Protein AF-0000000084398451 (afdb_homodimer)

Structure (mmCIF, N/CA/C/O backbone):
data_AF-0000000084398451-model_v1
#
loop_
_entity.id
_entity.type
_entity.pdbx_description
1 polymer 'Cupin 2 conserved barrel domain-containing protein'
#
loop_
_atom_site.group_PDB
_atom_site.id
_atom_site.type_symbol
_atom_site.label_atom_id
_atom_site.label_alt_id
_atom_site.label_comp_id
_atom_site.label_asym_id
_atom_site.label_entity_id
_atom_site.label_seq_id
_atom_site.pdbx_PDB_ins_code
_atom_site.Cartn_x
_atom_site.Cartn_y
_atom_site.Cartn_z
_atom_site.occupancy
_atom_site.B_iso_or_equiv
_atom_site.auth_seq_id
_atom_site.auth_comp_id
_atom_site.auth_asym_id
_atom_site.auth_atom_id
_atom_site.pdbx_PDB_model_num
ATOM 1 N N . MET A 1 1 ? 17.703 21.094 -10.531 1 50.91 1 MET A N 1
ATOM 2 C CA . MET A 1 1 ? 18.031 20.109 -9.516 1 50.91 1 MET A CA 1
ATOM 3 C C . MET A 1 1 ? 18.391 18.766 -10.156 1 50.91 1 MET A C 1
ATOM 5 O O . MET A 1 1 ? 17.906 18.453 -11.242 1 50.91 1 MET A O 1
ATOM 9 N N . PRO A 1 2 ? 19.453 18.172 -9.711 1 58.97 2 PRO A N 1
ATOM 10 C CA . PRO A 1 2 ? 19.828 16.906 -10.336 1 58.97 2 PRO A CA 1
ATOM 11 C C . PRO A 1 2 ? 18.688 15.891 -10.344 1 58.97 2 PRO A C 1
ATOM 13 O O . PRO A 1 2 ? 17.797 15.953 -9.477 1 58.97 2 PRO A O 1
ATOM 16 N N . ALA A 1 3 ? 18.5 15.195 -11.359 1 69.62 3 ALA A N 1
ATOM 17 C CA . ALA A 1 3 ? 17.562 14.078 -11.484 1 69.62 3 ALA A CA 1
ATOM 18 C C . ALA A 1 3 ? 17.703 13.117 -10.305 1 69.62 3 ALA A C 1
ATOM 20 O O . ALA A 1 3 ? 18.797 12.945 -9.758 1 69.62 3 ALA A O 1
ATOM 21 N N . SER A 1 4 ? 16.5 12.672 -9.75 1 79.25 4 SER A N 1
ATOM 22 C CA . SER A 1 4 ? 16.547 11.68 -8.672 1 79.25 4 SER A CA 1
ATOM 23 C C . SER A 1 4 ? 17.422 10.492 -9.055 1 79.25 4 SER A C 1
ATOM 25 O O . SER A 1 4 ? 17.266 9.922 -10.141 1 79.25 4 SER A O 1
ATOM 27 N N . PRO A 1 5 ? 18.312 10.18 -8.227 1 88.12 5 PRO A N 1
ATOM 28 C CA . PRO A 1 5 ? 19.156 9 -8.477 1 88.12 5 PRO A CA 1
ATOM 29 C C . PRO A 1 5 ? 18.422 7.688 -8.188 1 88.12 5 PRO A C 1
ATOM 31 O O . PRO A 1 5 ? 19 6.609 -8.328 1 88.12 5 PRO A O 1
ATOM 34 N N . LEU A 1 6 ? 17.156 7.789 -7.762 1 93.31 6 LEU A N 1
ATOM 35 C CA . LEU A 1 6 ? 16.406 6.59 -7.41 1 93.31 6 LEU A CA 1
ATOM 36 C C . LEU A 1 6 ? 15.938 5.855 -8.656 1 93.31 6 LEU A C 1
ATOM 38 O O . LEU A 1 6 ? 15.742 6.469 -9.711 1 93.31 6 LEU A O 1
ATOM 42 N N . PRO A 1 7 ? 15.805 4.52 -8.516 1 94.12 7 PRO A N 1
ATOM 43 C CA . PRO A 1 7 ? 15.32 3.785 -9.688 1 94.12 7 PRO A CA 1
ATOM 44 C C . PRO A 1 7 ? 13.938 4.258 -10.141 1 94.12 7 PRO A C 1
ATOM 46 O O . PRO A 1 7 ? 13.141 4.719 -9.328 1 94.12 7 PRO A O 1
ATOM 49 N N . ALA A 1 8 ? 13.734 4.152 -11.484 1 95.31 8 ALA A N 1
ATOM 50 C CA . ALA A 1 8 ? 12.406 4.465 -12.008 1 95.31 8 ALA A CA 1
ATOM 51 C C . ALA A 1 8 ? 11.344 3.58 -11.367 1 95.31 8 ALA A C 1
ATOM 53 O O . ALA A 1 8 ? 11.609 2.432 -11.008 1 95.31 8 ALA A O 1
ATOM 54 N N . PRO A 1 9 ? 10.133 4.09 -11.195 1 96.81 9 PRO A N 1
ATOM 55 C CA . PRO A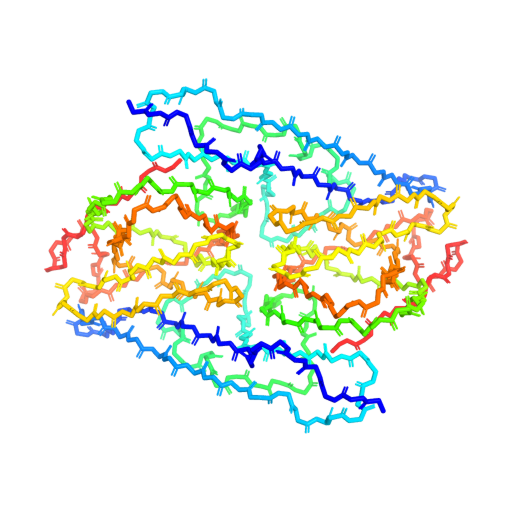 1 9 ? 9.047 3.254 -10.688 1 96.81 9 PRO A CA 1
ATOM 56 C C . PRO A 1 9 ? 8.836 1.991 -11.523 1 96.81 9 PRO A C 1
ATOM 58 O O . PRO A 1 9 ? 8.75 2.064 -12.75 1 96.81 9 PRO A O 1
ATOM 61 N N . ARG A 1 10 ? 8.781 0.883 -10.867 1 98.5 10 ARG A N 1
ATOM 62 C CA . ARG A 1 10 ? 8.5 -0.398 -11.516 1 98.5 10 ARG A CA 1
ATOM 63 C C . ARG A 1 10 ? 7.273 -1.063 -10.898 1 98.5 10 ARG A C 1
ATOM 65 O O . ARG A 1 10 ? 7.227 -1.297 -9.695 1 98.5 10 ARG A O 1
ATOM 72 N N . ARG A 1 11 ? 6.344 -1.34 -11.781 1 98.69 11 ARG A N 1
ATOM 73 C CA . ARG A 1 11 ? 5.109 -2.023 -11.414 1 98.69 11 ARG A CA 1
ATOM 74 C C . ARG A 1 11 ? 5.055 -3.422 -12.023 1 98.69 11 ARG A C 1
ATOM 76 O O . ARG A 1 11 ? 5.293 -3.594 -13.219 1 98.69 11 ARG A O 1
ATOM 83 N N . ILE A 1 12 ? 4.742 -4.383 -11.227 1 98.81 12 ILE A N 1
ATOM 84 C CA . ILE A 1 12 ? 4.488 -5.742 -11.703 1 98.81 12 ILE A CA 1
ATOM 85 C C . ILE A 1 12 ? 3.064 -6.156 -11.336 1 98.81 12 ILE A C 1
ATOM 87 O O . ILE A 1 12 ? 2.699 -6.191 -10.164 1 98.81 12 ILE A O 1
ATOM 91 N N . LEU A 1 13 ? 2.283 -6.422 -12.344 1 98.75 13 LEU A N 1
ATOM 92 C CA . LEU A 1 13 ? 0.925 -6.922 -12.156 1 98.75 13 LEU A CA 1
ATOM 93 C C . LEU A 1 13 ? 0.838 -8.406 -12.492 1 98.75 13 LEU A C 1
ATOM 95 O O . LEU A 1 13 ? 1.312 -8.836 -13.547 1 98.75 13 LEU A O 1
ATOM 99 N N . THR A 1 14 ? 0.321 -9.188 -11.602 1 98.69 14 THR A N 1
ATOM 100 C CA . THR A 1 14 ? 0.052 -10.594 -11.875 1 98.69 14 THR A CA 1
ATOM 101 C C . THR A 1 14 ? -1.443 -10.883 -11.797 1 98.69 14 THR A C 1
ATOM 103 O O . THR A 1 14 ? -2.135 -10.375 -10.914 1 98.69 14 THR A O 1
ATOM 106 N N . ALA A 1 15 ? -1.873 -11.656 -12.664 1 97.69 15 ALA A N 1
ATOM 107 C CA . ALA A 1 15 ? -3.279 -12.039 -12.781 1 97.69 15 ALA A CA 1
ATOM 108 C C . ALA A 1 15 ? -3.428 -13.398 -13.461 1 97.69 15 ALA A C 1
ATOM 110 O O . ALA A 1 15 ? -2.434 -14.016 -13.844 1 97.69 15 ALA A O 1
ATOM 111 N N . THR A 1 16 ? -4.645 -13.875 -13.469 1 95.75 16 THR A N 1
ATOM 112 C CA . THR A 1 16 ? -5.004 -15.078 -14.203 1 95.75 16 THR A CA 1
ATOM 113 C C . THR A 1 16 ? -5.945 -14.742 -15.359 1 95.75 16 THR A C 1
ATOM 115 O O . THR A 1 16 ? -6.926 -14.023 -15.18 1 95.75 16 THR A O 1
ATOM 118 N N . ASP A 1 17 ? -5.621 -15.266 -16.516 1 92.44 17 ASP A N 1
ATOM 119 C CA . ASP A 1 17 ? -6.492 -14.953 -17.641 1 92.44 17 ASP A CA 1
ATOM 120 C C . ASP A 1 17 ? -7.672 -15.922 -17.703 1 92.44 17 ASP A C 1
ATOM 122 O O . ASP A 1 17 ? -7.832 -16.781 -16.828 1 92.44 17 ASP A O 1
ATOM 126 N N . ALA A 1 18 ? -8.477 -15.734 -18.688 1 89.12 18 ALA A N 1
ATOM 127 C CA . ALA A 1 18 ? -9.734 -16.469 -18.797 1 89.12 18 ALA A CA 1
ATOM 128 C C . ALA A 1 18 ? -9.484 -17.969 -18.984 1 89.12 18 ALA A C 1
ATOM 130 O O . ALA A 1 18 ? -10.359 -18.797 -18.719 1 89.12 18 ALA A O 1
ATOM 131 N N . GLN A 1 19 ? -8.336 -18.344 -19.5 1 90.56 19 GLN A N 1
ATOM 132 C CA . GLN A 1 19 ? -7.996 -19.75 -19.734 1 90.56 19 GLN A CA 1
ATOM 133 C C . GLN A 1 19 ? -7.332 -20.359 -18.516 1 90.56 19 GLN A C 1
ATOM 135 O O . GLN A 1 19 ? -7.008 -21.562 -18.516 1 90.56 19 GLN A O 1
ATOM 140 N N . GLY A 1 20 ? -7.141 -19.531 -17.484 1 91.19 20 GLY A N 1
ATOM 141 C CA . GLY A 1 20 ? -6.523 -20.031 -16.266 1 91.19 20 GLY A CA 1
ATOM 142 C C . GLY A 1 20 ? -5.012 -19.922 -16.281 1 91.19 20 GLY A C 1
ATOM 143 O O . GLY A 1 20 ? -4.34 -20.5 -15.422 1 91.19 20 GLY A O 1
ATOM 144 N N . THR A 1 21 ? -4.555 -19.203 -17.281 1 93.06 21 THR A N 1
ATOM 145 C CA . THR A 1 21 ? -3.109 -19.031 -17.391 1 93.06 21 THR A CA 1
ATOM 146 C C . THR A 1 21 ? -2.646 -17.781 -16.656 1 93.06 21 THR A C 1
ATOM 148 O O . THR A 1 21 ? -3.307 -16.734 -16.719 1 93.06 21 THR A O 1
ATOM 151 N N . GLY A 1 22 ? -1.496 -17.891 -15.992 1 95.25 22 GLY A N 1
ATOM 152 C CA . GLY A 1 22 ? -0.928 -16.734 -15.328 1 95.25 22 GLY A CA 1
ATOM 153 C C . GLY A 1 22 ? -0.415 -15.68 -16.297 1 95.25 22 GLY A C 1
ATOM 154 O O . GLY A 1 22 ? 0.139 -16.016 -17.344 1 95.25 22 GLY A O 1
ATOM 155 N N . VAL A 1 23 ? -0.622 -14.438 -15.93 1 96.69 23 VAL A N 1
ATOM 156 C CA . VAL A 1 23 ? -0.129 -13.312 -16.703 1 96.69 23 VAL A CA 1
ATOM 157 C C . VAL A 1 23 ? 0.702 -12.391 -15.812 1 96.69 23 VAL A C 1
ATOM 159 O O . VAL A 1 23 ? 0.348 -12.148 -14.656 1 96.69 23 VAL A O 1
ATOM 162 N N . ILE A 1 24 ? 1.824 -11.938 -16.375 1 98.19 24 ILE A N 1
ATOM 163 C CA . ILE A 1 24 ? 2.643 -10.93 -15.711 1 98.19 24 ILE A CA 1
ATOM 164 C C . ILE A 1 24 ? 2.809 -9.719 -16.625 1 98.19 24 ILE A C 1
ATOM 166 O O . ILE A 1 24 ? 3.209 -9.852 -17.781 1 98.19 24 ILE A O 1
ATOM 170 N N . LEU A 1 25 ? 2.404 -8.539 -16.219 1 98.12 25 LEU A N 1
ATOM 171 C CA . LEU A 1 25 ? 2.795 -7.262 -16.797 1 98.12 25 LEU A CA 1
ATOM 172 C C . LEU A 1 25 ? 3.883 -6.594 -15.969 1 98.12 25 LEU A C 1
ATOM 174 O O . LEU A 1 25 ? 3.693 -6.344 -14.773 1 98.12 25 LEU A O 1
ATOM 178 N N . ASP A 1 26 ? 5.016 -6.43 -16.5 1 98.31 26 ASP A N 1
ATOM 179 C CA . ASP A 1 26 ? 6.184 -5.828 -15.867 1 98.31 26 ASP A CA 1
ATOM 180 C C . ASP A 1 26 ? 6.574 -4.523 -16.562 1 98.31 26 ASP A C 1
ATOM 182 O O . ASP A 1 26 ? 7.141 -4.543 -17.656 1 98.31 26 ASP A O 1
ATOM 186 N N . ASP A 1 27 ? 6.258 -3.389 -15.914 1 97 27 ASP A N 1
ATOM 187 C CA . ASP A 1 27 ? 6.426 -2.074 -16.531 1 97 27 ASP A CA 1
ATOM 188 C C . ASP A 1 27 ? 7.312 -1.175 -15.664 1 97 27 ASP A C 1
ATOM 190 O O . ASP A 1 27 ? 7.105 -1.066 -14.453 1 97 27 ASP A O 1
ATOM 194 N N . THR A 1 28 ? 8.305 -0.62 -16.297 1 96.25 28 THR A N 1
ATOM 195 C CA . THR A 1 28 ? 9.109 0.426 -15.664 1 96.25 28 THR A CA 1
ATOM 196 C C . THR A 1 28 ? 8.875 1.769 -16.344 1 96.25 28 THR A C 1
ATOM 198 O O . THR A 1 28 ? 8.984 1.877 -17.578 1 96.25 28 THR A O 1
ATOM 201 N N . THR A 1 29 ? 8.469 2.779 -15.578 1 91.56 29 THR A N 1
ATOM 202 C CA . THR A 1 29 ? 8.125 4.082 -16.141 1 91.56 29 THR A CA 1
ATOM 203 C C . THR A 1 29 ? 8.969 5.184 -15.508 1 91.56 29 THR A C 1
ATOM 205 O O . THR A 1 29 ? 8.695 5.613 -14.383 1 91.56 29 THR A O 1
ATOM 208 N N . PRO A 1 30 ? 9.898 5.707 -16.203 1 82.44 30 PRO A N 1
ATOM 209 C CA . PRO A 1 30 ? 10.672 6.832 -15.664 1 82.44 30 PRO A CA 1
ATOM 210 C C . PRO A 1 30 ? 9.828 8.086 -15.445 1 82.44 30 PRO A C 1
ATOM 212 O O . PRO A 1 30 ? 8.867 8.32 -16.188 1 82.44 30 PRO A O 1
ATOM 215 N N . PHE A 1 31 ? 10.188 8.82 -14.406 1 80.19 31 PHE A N 1
ATOM 216 C CA . PHE A 1 31 ? 9.523 10.102 -14.195 1 80.19 31 PHE A CA 1
ATOM 217 C C . PHE A 1 31 ? 9.766 11.039 -15.375 1 80.19 31 PHE A C 1
ATOM 219 O O . PHE A 1 31 ? 10.875 11.086 -15.922 1 80.19 31 PHE A O 1
ATOM 226 N N . ALA A 1 32 ? 8.672 11.648 -15.844 1 65.25 32 ALA A N 1
ATOM 227 C CA . ALA A 1 32 ? 8.719 12.445 -17.062 1 65.25 32 ALA A CA 1
ATOM 228 C C . ALA A 1 32 ? 9.609 13.672 -16.891 1 65.25 32 ALA A C 1
ATOM 230 O O . ALA A 1 32 ? 10.453 13.961 -17.734 1 65.25 32 ALA A O 1
ATOM 231 N N . ASN A 1 33 ? 9.195 14.539 -15.938 1 63.72 33 ASN A N 1
ATOM 232 C CA . ASN A 1 33 ? 9.836 15.844 -15.836 1 63.72 33 ASN A CA 1
ATOM 233 C C . ASN A 1 33 ? 10.984 15.828 -14.828 1 63.72 33 ASN A C 1
ATOM 235 O O . ASN A 1 33 ? 10.75 15.828 -13.617 1 63.72 33 ASN A O 1
ATOM 239 N N . PRO A 1 34 ? 12.133 15.906 -15.312 1 60.88 34 PRO A N 1
ATOM 240 C CA . PRO A 1 34 ? 13.289 15.859 -14.422 1 60.88 34 PRO A CA 1
ATOM 241 C C . PRO A 1 34 ? 13.43 17.109 -13.555 1 60.88 34 PRO A C 1
ATOM 243 O O . PRO A 1 34 ? 14.141 17.094 -12.555 1 60.88 34 PRO A O 1
ATOM 246 N N . LYS A 1 35 ? 12.711 18.172 -14.008 1 60.69 35 LYS A N 1
ATOM 247 C CA . LYS A 1 35 ? 12.922 19.438 -13.297 1 60.69 35 LYS A CA 1
ATOM 248 C C . LYS A 1 35 ? 11.984 19.547 -12.094 1 60.69 35 LYS A C 1
ATOM 250 O O . LYS A 1 35 ? 12.125 20.469 -11.281 1 60.69 35 LYS A O 1
ATOM 255 N N . GLU A 1 36 ? 11.102 18.547 -12 1 63.72 36 GLU A N 1
ATOM 256 C CA . GLU A 1 36 ? 10.156 18.688 -10.891 1 63.72 36 GLU A CA 1
ATOM 257 C C . GLU A 1 36 ? 10.828 18.359 -9.555 1 63.72 36 GLU A C 1
ATOM 259 O O . GLU A 1 36 ? 11.625 17.422 -9.461 1 63.72 36 GLU A O 1
ATOM 264 N N . GLU A 1 37 ? 10.641 19.328 -8.656 1 74.19 37 GLU A N 1
ATOM 265 C CA . GLU A 1 37 ? 11.172 19.141 -7.309 1 74.19 37 GLU A CA 1
ATOM 266 C C . GLU A 1 37 ? 10.562 17.906 -6.641 1 74.19 37 GLU A C 1
ATOM 268 O O . GLU A 1 37 ? 11.289 17.031 -6.16 1 74.19 37 GLU A O 1
ATOM 273 N N . LEU A 1 38 ? 9.297 17.844 -6.543 1 83.44 38 LEU A N 1
ATOM 274 C CA . LEU A 1 38 ? 8.57 16.672 -6.094 1 83.44 38 LEU A CA 1
ATOM 275 C C . LEU A 1 38 ? 8.094 15.836 -7.281 1 83.44 38 LEU A C 1
ATOM 277 O O . LEU A 1 38 ? 7.512 16.375 -8.227 1 83.44 38 LEU A O 1
ATOM 281 N N . LYS A 1 39 ? 8.562 14.641 -7.332 1 88.69 39 LYS A N 1
ATOM 282 C CA . LYS A 1 39 ? 8.141 13.75 -8.406 1 88.69 39 LYS A CA 1
ATOM 283 C C . LYS A 1 39 ? 7.07 12.773 -7.922 1 88.69 39 LYS A C 1
ATOM 285 O O . LYS A 1 39 ? 7.191 12.195 -6.84 1 88.69 39 LYS A O 1
ATOM 290 N N . ALA A 1 40 ? 6.047 12.711 -8.695 1 90.88 40 ALA A N 1
ATOM 291 C CA . ALA A 1 40 ? 4.969 11.773 -8.383 1 90.88 40 ALA A CA 1
ATOM 292 C C . ALA A 1 40 ? 4.531 11 -9.625 1 90.88 40 ALA A C 1
ATOM 294 O O . ALA A 1 40 ? 4.555 11.539 -10.734 1 90.88 40 ALA A O 1
ATOM 295 N N . PHE A 1 41 ? 4.18 9.727 -9.344 1 91 41 PHE A N 1
ATOM 296 C CA . PHE A 1 41 ? 3.752 8.844 -10.422 1 91 41 PHE A CA 1
ATOM 297 C C . PHE A 1 41 ? 2.623 7.934 -9.953 1 91 41 PHE A C 1
ATOM 299 O O . PHE A 1 41 ? 2.73 7.289 -8.906 1 91 41 PHE A O 1
ATOM 306 N N . VAL A 1 42 ? 1.496 7.973 -10.695 1 95.19 42 VAL A N 1
ATOM 307 C CA . VAL A 1 42 ? 0.425 7.008 -10.453 1 95.19 42 VAL A CA 1
ATOM 308 C C . VAL A 1 42 ? 0.611 5.793 -11.359 1 95.19 42 VAL A C 1
ATOM 310 O O . VAL A 1 42 ? 0.457 5.891 -12.578 1 95.19 42 VAL A O 1
ATOM 313 N N . GLY A 1 43 ? 0.835 4.652 -10.75 1 96.31 43 GLY A N 1
ATOM 314 C CA . GLY A 1 43 ? 1.229 3.494 -11.531 1 96.31 43 GLY A CA 1
ATOM 315 C C . GLY A 1 43 ? 0.086 2.531 -11.789 1 96.31 43 GLY A C 1
ATOM 316 O O . GLY A 1 43 ? 0.21 1.615 -12.609 1 96.31 43 GLY A O 1
ATOM 317 N N . TYR A 1 44 ? -0.967 2.646 -11.086 1 97.88 44 TYR A N 1
ATOM 318 C CA . TYR A 1 44 ? -2.145 1.801 -11.258 1 97.88 44 TYR A CA 1
ATOM 319 C C . TYR A 1 44 ? -3.375 2.447 -10.633 1 97.88 44 TYR A C 1
ATOM 321 O O . TYR A 1 44 ? -3.297 3.033 -9.555 1 97.88 44 TYR A O 1
ATOM 329 N N . VAL A 1 45 ? -4.445 2.4 -11.312 1 98 45 VAL A N 1
ATOM 330 C CA . VAL A 1 45 ? -5.73 2.844 -10.773 1 98 45 VAL A CA 1
ATOM 331 C C . VAL A 1 45 ? -6.727 1.687 -10.797 1 98 45 VAL A C 1
ATOM 333 O O . VAL A 1 45 ? -6.926 1.055 -11.836 1 98 45 VAL A O 1
ATOM 336 N N . GLN A 1 46 ? -7.227 1.298 -9.664 1 98.25 46 GLN A N 1
ATOM 337 C CA . GLN A 1 46 ? -8.375 0.414 -9.492 1 98.25 46 GLN A CA 1
ATOM 338 C C . GLN A 1 46 ? -9.672 1.211 -9.367 1 98.25 46 GLN A C 1
ATOM 340 O O . GLN A 1 46 ? -9.953 1.793 -8.32 1 98.25 46 GLN A O 1
ATOM 345 N N . PRO A 1 47 ? -10.453 1.257 -10.422 1 97.06 47 PRO A N 1
ATOM 346 C CA . PRO A 1 47 ? -11.602 2.174 -10.461 1 97.06 47 PRO A CA 1
ATOM 347 C C . PRO A 1 47 ? -12.781 1.677 -9.641 1 97.06 47 PRO A C 1
ATOM 349 O O . PRO A 1 47 ? -13.938 1.949 -9.977 1 97.06 47 PRO A O 1
ATOM 352 N N . ASP A 1 48 ? -12.586 0.848 -8.695 1 95.94 48 ASP A N 1
ATOM 353 C CA . ASP A 1 48 ? -13.555 0.32 -7.746 1 95.94 48 ASP A CA 1
ATOM 354 C C . ASP A 1 48 ? -12.898 0.032 -6.398 1 95.94 48 ASP A C 1
ATOM 356 O O . ASP A 1 48 ? -11.719 -0.322 -6.336 1 95.94 48 ASP A O 1
ATOM 360 N N . ALA A 1 49 ? -13.703 0.155 -5.348 1 95 49 ALA A N 1
ATOM 361 C CA . ALA A 1 49 ? -13.18 -0.162 -4.023 1 95 49 ALA A CA 1
ATOM 362 C C . ALA A 1 49 ? -12.953 -1.663 -3.867 1 95 49 ALA A C 1
ATOM 364 O O . ALA A 1 49 ? -12.156 -2.094 -3.027 1 95 49 ALA A O 1
ATOM 365 N N . ILE A 1 50 ? -13.68 -2.396 -4.605 1 96.88 50 ILE A N 1
ATOM 366 C CA . ILE A 1 50 ? -13.531 -3.846 -4.633 1 96.88 50 ILE A CA 1
ATOM 367 C C . ILE A 1 50 ? -12.797 -4.266 -5.902 1 96.88 50 ILE A C 1
ATOM 369 O O . ILE A 1 50 ? -13.156 -3.848 -7.004 1 96.88 50 ILE A O 1
ATOM 373 N N . GLY A 1 51 ? -11.742 -5.047 -5.777 1 97.75 51 GLY A N 1
ATOM 374 C CA . GLY A 1 51 ? -11 -5.531 -6.93 1 97.75 51 GLY A CA 1
ATOM 375 C C . GLY A 1 51 ? -11.828 -6.418 -7.84 1 97.75 51 GLY A C 1
ATOM 376 O O . GLY A 1 51 ? -12.719 -7.133 -7.375 1 97.75 51 GLY A O 1
ATOM 377 N N . LYS A 1 52 ? -11.547 -6.359 -9.039 1 97.56 52 LYS A N 1
ATOM 378 C CA . LYS A 1 52 ? -12.117 -7.219 -10.078 1 97.56 52 LYS A CA 1
ATOM 379 C C . LYS A 1 52 ? -11.016 -7.844 -10.93 1 97.56 52 LYS A C 1
ATOM 381 O O . LYS A 1 52 ? -10.555 -7.234 -11.898 1 97.56 52 LYS A O 1
ATOM 386 N N . PRO A 1 53 ? -10.711 -9.078 -10.625 1 97.19 53 PRO A N 1
ATOM 387 C CA . PRO A 1 53 ? -9.555 -9.688 -11.289 1 97.19 53 PRO A CA 1
ATOM 388 C C . PRO A 1 53 ? -9.719 -9.742 -12.812 1 97.19 53 PRO A C 1
ATOM 390 O O . PRO A 1 53 ? -8.727 -9.641 -13.539 1 97.19 53 PRO A O 1
ATOM 393 N N . ASP A 1 54 ? -10.938 -9.898 -13.281 1 95.69 54 ASP A N 1
ATOM 394 C CA . ASP A 1 54 ? -11.164 -9.969 -14.727 1 95.69 54 ASP A CA 1
ATOM 395 C C . ASP A 1 54 ? -10.883 -8.617 -15.391 1 95.69 54 ASP A C 1
ATOM 397 O O . ASP A 1 54 ? -10.758 -8.539 -16.609 1 95.69 54 ASP A O 1
ATOM 401 N N . GLN A 1 55 ? -10.781 -7.574 -14.617 1 97.12 55 GLN A N 1
ATOM 402 C CA . GLN A 1 55 ? -10.547 -6.234 -15.148 1 97.12 55 GLN A CA 1
ATOM 403 C C . GLN A 1 55 ? -9.117 -5.785 -14.891 1 97.12 55 GLN A C 1
ATOM 405 O O . GLN A 1 55 ? -8.703 -4.711 -15.336 1 97.12 55 GLN A O 1
ATOM 410 N N . ALA A 1 56 ? -8.32 -6.594 -14.203 1 97.81 56 ALA A N 1
ATOM 411 C CA . ALA A 1 56 ? -7.02 -6.172 -13.688 1 97.81 56 ALA A CA 1
ATOM 412 C C . ALA A 1 56 ? -6.117 -5.68 -14.82 1 97.81 56 ALA A C 1
ATOM 414 O O . ALA A 1 56 ? -5.469 -4.641 -14.695 1 97.81 56 ALA A O 1
ATOM 415 N N . LEU A 1 57 ? -6.09 -6.359 -15.883 1 96.56 57 LEU A N 1
ATOM 416 C CA . LEU A 1 57 ? -5.219 -5.988 -17 1 96.56 57 LEU A CA 1
ATOM 417 C C . LEU A 1 57 ? -5.719 -4.719 -17.672 1 96.56 57 LEU A C 1
ATOM 419 O O . LEU A 1 57 ? -4.922 -3.861 -18.062 1 96.56 57 LEU A O 1
ATOM 423 N N . LYS A 1 58 ? -7.008 -4.715 -17.906 1 96.75 58 LYS A N 1
ATOM 424 C CA . LYS A 1 58 ? -7.586 -3.502 -18.484 1 96.75 58 LYS A CA 1
ATOM 425 C C . LYS A 1 58 ? -7.293 -2.287 -17.609 1 96.75 58 LYS A C 1
ATOM 427 O O . LYS A 1 58 ? -6.977 -1.21 -18.109 1 96.75 58 LYS A O 1
ATOM 432 N N . TRP A 1 59 ? -7.367 -2.396 -16.297 1 97.56 59 TRP A N 1
ATOM 433 C CA . TRP A 1 59 ? -7.129 -1.3 -15.359 1 97.56 59 TRP A CA 1
ATOM 434 C C . TRP A 1 59 ? -5.676 -0.843 -15.406 1 97.56 59 TRP A C 1
ATOM 436 O O . TRP A 1 59 ? -5.359 0.281 -15.016 1 97.56 59 TRP A O 1
ATOM 446 N N . ALA A 1 60 ? -4.746 -1.703 -15.82 1 96.5 60 ALA A N 1
ATOM 447 C CA . ALA A 1 60 ? -3.338 -1.333 -15.938 1 96.5 60 ALA A CA 1
ATOM 448 C C . ALA A 1 60 ? -3.148 -0.206 -16.953 1 96.5 60 ALA A C 1
ATOM 450 O O . ALA A 1 60 ? -2.141 0.502 -16.922 1 96.5 60 ALA A O 1
ATOM 451 N N . GLU A 1 61 ? -4.113 -0.018 -17.812 1 95.56 61 GLU A N 1
ATOM 452 C CA . GLU A 1 61 ? -4.023 1.012 -18.844 1 95.56 61 GLU A CA 1
ATOM 453 C C . GLU A 1 61 ? -4.93 2.195 -18.516 1 95.56 61 GLU A C 1
ATOM 455 O O . GLU A 1 61 ? -4.98 3.17 -19.281 1 95.56 61 GLU A O 1
ATOM 460 N N . TYR A 1 62 ? -5.652 2.061 -17.484 1 94.38 62 TYR A N 1
ATOM 461 C CA . TYR A 1 62 ? -6.609 3.092 -17.109 1 94.38 62 TYR A CA 1
ATOM 462 C C . TYR A 1 62 ? -5.898 4.332 -16.594 1 94.38 62 TYR A C 1
ATOM 464 O O . TYR A 1 62 ? -5.219 4.277 -15.562 1 94.38 62 TYR A O 1
ATOM 472 N N . LYS A 1 63 ? -5.973 5.445 -17.266 1 90.94 63 LYS A N 1
ATOM 473 C CA . LYS A 1 63 ? -5.367 6.719 -16.891 1 90.94 63 LYS A CA 1
ATOM 474 C C . LYS A 1 63 ? -6.387 7.852 -16.938 1 90.94 63 LYS A C 1
ATOM 476 O O . LYS A 1 63 ? -6.391 8.648 -17.891 1 90.94 63 LYS A O 1
ATOM 481 N N . PRO A 1 64 ? -7.125 7.949 -15.914 1 89.94 64 PRO A N 1
ATOM 482 C CA . PRO A 1 64 ? -8.117 9.031 -15.93 1 89.94 64 PRO A CA 1
ATOM 483 C C . PRO A 1 64 ? -7.48 10.414 -15.773 1 89.94 64 PRO A C 1
ATOM 485 O O . PRO A 1 64 ? -6.375 10.531 -15.242 1 89.94 64 PRO A O 1
ATOM 488 N N . ASP A 1 65 ? -8.195 11.398 -16.156 1 88.5 65 ASP A N 1
ATOM 489 C CA . ASP A 1 65 ? -7.734 12.773 -15.984 1 88.5 65 ASP A CA 1
ATOM 490 C C . ASP A 1 65 ? -7.617 13.133 -14.5 1 88.5 65 ASP A C 1
ATOM 492 O O . ASP A 1 65 ? -6.688 13.836 -14.102 1 88.5 65 ASP A O 1
ATOM 496 N N . ARG A 1 66 ? -8.594 12.602 -13.742 1 89 66 ARG A N 1
ATOM 497 C CA . ARG A 1 66 ? -8.617 12.797 -12.297 1 89 66 ARG A CA 1
ATOM 498 C C . ARG A 1 66 ? -8.938 11.5 -11.57 1 89 66 ARG A C 1
ATOM 500 O O . ARG A 1 66 ? -9.836 10.758 -11.984 1 89 66 ARG A O 1
ATOM 507 N N . ILE A 1 67 ? -8.234 11.273 -10.609 1 88.31 67 ILE A N 1
ATOM 508 C CA . ILE A 1 67 ? -8.5 10.078 -9.812 1 88.31 67 ILE A CA 1
ATOM 509 C C . ILE A 1 67 ? -9.523 10.398 -8.727 1 88.31 67 ILE A C 1
ATOM 511 O O . ILE A 1 67 ? -9.328 11.312 -7.93 1 88.31 67 ILE A O 1
ATOM 515 N N . SER A 1 68 ? -10.547 9.625 -8.742 1 86.38 68 SER A N 1
ATOM 516 C CA . SER A 1 68 ? -11.617 9.812 -7.766 1 86.38 68 SER A CA 1
ATOM 517 C C . SER A 1 68 ? -11.195 9.32 -6.387 1 86.38 68 SER A C 1
ATOM 519 O O . SER A 1 68 ? -10.578 8.258 -6.258 1 86.38 68 SER A O 1
ATOM 521 N N . HIS A 1 69 ? -11.5 10.047 -5.336 1 87.31 69 HIS A N 1
ATOM 522 C CA . HIS A 1 69 ? -11.195 9.664 -3.963 1 87.31 69 HIS A CA 1
ATOM 523 C C . HIS A 1 69 ? -12.398 9.008 -3.291 1 87.31 69 HIS A C 1
ATOM 525 O O . HIS A 1 69 ? -12.336 8.672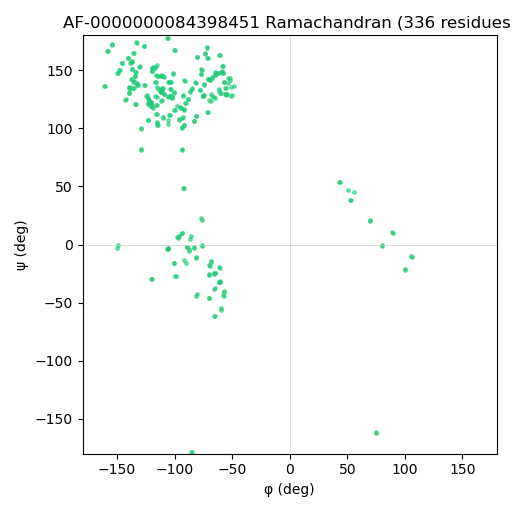 -2.105 1 87.31 69 HIS A O 1
ATOM 531 N N . ASP A 1 70 ? -13.398 8.797 -4.031 1 88.62 70 ASP A N 1
ATOM 532 C CA . ASP A 1 70 ? -14.625 8.234 -3.479 1 88.62 70 ASP A CA 1
ATOM 533 C C . ASP A 1 70 ? -14.719 6.734 -3.754 1 88.62 70 ASP A C 1
ATOM 535 O O . ASP A 1 70 ? -15.359 6 -3 1 88.62 70 ASP A O 1
ATOM 539 N N . ASP A 1 71 ? -14.117 6.391 -4.762 1 91 71 ASP A N 1
ATOM 540 C CA . ASP A 1 71 ? -14.43 5.012 -5.117 1 91 71 ASP A CA 1
ATOM 541 C C . ASP A 1 71 ? -13.25 4.332 -5.801 1 91 71 ASP A C 1
ATOM 543 O O . ASP A 1 71 ? -13.352 3.186 -6.242 1 91 71 ASP A O 1
ATOM 547 N N . GLN A 1 72 ? -12.18 5.027 -5.98 1 96.19 72 GLN A N 1
ATOM 548 C CA . GLN A 1 72 ? -11.047 4.441 -6.691 1 96.19 72 GLN A CA 1
ATOM 549 C C . GLN A 1 72 ? -9.844 4.273 -5.77 1 96.19 72 GLN A C 1
ATOM 551 O O . GLN A 1 72 ? -9.625 5.086 -4.867 1 96.19 72 GLN A O 1
ATOM 556 N N . ILE A 1 73 ? -9.148 3.24 -6.012 1 97.88 73 ILE A N 1
ATOM 557 C CA . ILE A 1 73 ? -7.871 2.996 -5.344 1 97.88 73 ILE A CA 1
ATOM 558 C C . ILE A 1 73 ? -6.723 3.266 -6.309 1 97.88 73 ILE A C 1
ATOM 560 O O . ILE A 1 73 ? -6.812 2.951 -7.496 1 97.88 73 ILE A O 1
ATOM 564 N N . SER A 1 74 ? -5.645 3.895 -5.809 1 97.62 74 SER A N 1
ATOM 565 C CA . SER A 1 74 ? -4.512 4.145 -6.695 1 97.62 74 SER A CA 1
ATOM 566 C C . SER A 1 74 ? -3.189 3.811 -6.012 1 97.62 74 SER A C 1
ATOM 568 O O . SER A 1 74 ? -3.037 4.02 -4.809 1 97.62 74 SER A O 1
ATOM 570 N N . LEU A 1 75 ? -2.264 3.215 -6.777 1 98.31 75 LEU A N 1
ATOM 571 C CA . LEU A 1 75 ? -0.871 2.984 -6.414 1 98.31 75 LEU A CA 1
ATOM 572 C C . LEU A 1 75 ? 0.016 4.125 -6.902 1 98.31 75 LEU A C 1
ATOM 574 O O . LEU A 1 75 ? -0.001 4.465 -8.086 1 98.31 75 LEU A O 1
ATOM 578 N N . ARG A 1 76 ? 0.843 4.719 -5.949 1 96.88 76 ARG A N 1
ATOM 579 C CA . ARG A 1 76 ? 1.592 5.922 -6.297 1 96.88 76 ARG A CA 1
ATOM 580 C C . ARG A 1 76 ? 3.021 5.852 -5.77 1 96.88 76 ARG A C 1
ATOM 582 O O . ARG A 1 76 ? 3.26 5.328 -4.68 1 96.88 76 ARG A O 1
ATOM 589 N N . TRP A 1 77 ? 3.959 6.359 -6.555 1 96.81 77 TRP A N 1
ATOM 590 C CA . TRP A 1 77 ? 5.305 6.688 -6.094 1 96.81 77 TRP A CA 1
ATOM 591 C C . TRP A 1 77 ? 5.461 8.188 -5.891 1 96.81 77 TRP A C 1
ATOM 593 O O . TRP A 1 77 ? 4.992 8.984 -6.711 1 96.81 77 TRP A O 1
ATOM 603 N N . VAL A 1 78 ? 6.133 8.609 -4.84 1 95.88 78 VAL A N 1
ATOM 604 C CA . VAL A 1 78 ? 6.473 10.008 -4.605 1 95.88 78 VAL A CA 1
ATOM 605 C C . VAL A 1 78 ? 7.938 10.117 -4.188 1 95.88 78 VAL A C 1
ATOM 607 O O . VAL A 1 78 ? 8.359 9.508 -3.199 1 95.88 78 VAL A O 1
ATOM 610 N N . ASP A 1 79 ? 8.711 10.82 -4.91 1 95.88 79 ASP A N 1
ATOM 611 C CA . ASP A 1 79 ? 10.102 11.148 -4.594 1 95.88 79 ASP A CA 1
ATOM 612 C C . ASP A 1 79 ? 10.219 12.578 -4.066 1 95.88 79 ASP A C 1
ATOM 614 O O . ASP A 1 79 ? 9.75 13.523 -4.707 1 95.88 79 ASP A O 1
ATOM 618 N N . LEU A 1 80 ? 10.812 12.695 -2.98 1 95.62 80 LEU A N 1
ATOM 619 C CA . LEU A 1 80 ? 11.062 14.016 -2.404 1 95.62 80 LEU A CA 1
ATOM 620 C C . LEU A 1 80 ? 12.539 14.375 -2.479 1 95.62 80 LEU A C 1
ATOM 622 O O . LEU A 1 80 ? 13.391 13.594 -2.039 1 95.62 80 LEU A O 1
ATOM 626 N N . PRO A 1 81 ? 12.891 15.523 -2.979 1 94.44 81 PRO A N 1
ATOM 627 C CA . PRO A 1 81 ? 14.297 15.922 -3.076 1 94.44 81 PRO A CA 1
ATOM 628 C C . PRO A 1 81 ? 14.898 16.297 -1.725 1 94.44 81 PRO A C 1
ATOM 630 O O . PRO A 1 81 ? 14.164 16.531 -0.759 1 94.44 81 PRO A O 1
ATOM 633 N N . PRO A 1 82 ? 16.234 16.344 -1.719 1 95.25 82 PRO A N 1
ATOM 634 C CA . PRO A 1 82 ? 16.891 16.844 -0.502 1 95.25 82 PRO A CA 1
ATOM 635 C C . PRO A 1 82 ? 16.406 18.234 -0.093 1 95.25 82 PRO A C 1
ATOM 637 O O . PRO A 1 82 ? 16.172 19.094 -0.952 1 95.25 82 PRO A O 1
ATOM 640 N N . HIS A 1 83 ? 16.125 18.391 1.22 1 95.5 83 HIS A N 1
ATOM 641 C CA . HIS A 1 83 ? 15.797 19.656 1.845 1 95.5 83 HIS A CA 1
ATOM 642 C C . HIS A 1 83 ? 14.422 20.156 1.399 1 95.5 83 HIS A C 1
ATOM 644 O O . HIS A 1 83 ? 14.141 21.344 1.447 1 95.5 83 HIS A O 1
ATOM 650 N N . ASN A 1 84 ? 13.664 19.188 0.921 1 94.25 84 ASN A N 1
ATOM 651 C CA . ASN A 1 84 ? 12.281 19.531 0.614 1 94.25 84 ASN A CA 1
ATOM 652 C C . ASN A 1 84 ? 11.531 20.016 1.855 1 94.25 84 ASN A C 1
ATOM 654 O O . ASN A 1 84 ? 11.562 19.359 2.898 1 94.25 84 ASN A O 1
ATOM 658 N N . LYS A 1 85 ? 10.883 21.125 1.729 1 94.5 85 LYS A N 1
ATOM 659 C CA . LYS A 1 85 ? 9.938 21.594 2.729 1 94.5 85 LYS A CA 1
ATOM 660 C C . LYS A 1 85 ? 8.5 21.516 2.205 1 94.5 85 LYS A C 1
ATOM 662 O O . LYS A 1 85 ? 8.102 22.328 1.364 1 94.5 85 LYS A O 1
ATOM 667 N N . GLY A 1 86 ? 7.758 20.562 2.785 1 92.38 86 GLY A N 1
ATOM 668 C CA . GLY A 1 86 ? 6.406 20.359 2.293 1 92.38 86 GLY A CA 1
ATOM 669 C C . GLY A 1 86 ? 5.414 21.359 2.846 1 92.38 86 GLY A C 1
ATOM 670 O O . GLY A 1 86 ? 5.66 21.984 3.883 1 92.38 86 GLY A O 1
ATOM 671 N N . PHE A 1 87 ? 4.281 21.5 2.186 1 92.06 87 PHE A N 1
ATOM 672 C CA . PHE A 1 87 ? 3.176 22.312 2.662 1 92.06 87 PHE A CA 1
ATOM 673 C C . PHE A 1 87 ? 2.084 21.453 3.279 1 92.06 87 PHE A C 1
ATOM 675 O O . PHE A 1 87 ? 1.863 20.312 2.846 1 92.06 87 PHE A O 1
ATOM 682 N N . GLN A 1 88 ? 1.521 22.094 4.234 1 93.31 88 GLN A N 1
ATOM 683 C CA . GLN A 1 88 ? 0.373 21.422 4.824 1 93.31 88 GLN A CA 1
ATOM 684 C C . GLN A 1 88 ? -0.766 21.281 3.818 1 93.31 88 GLN A C 1
ATOM 686 O O . GLN A 1 88 ? -1.209 22.281 3.238 1 93.31 88 GLN A O 1
ATOM 691 N N . HIS A 1 89 ? -1.243 20.047 3.637 1 94.38 89 HIS A N 1
ATOM 692 C CA . HIS A 1 89 ? -2.35 19.797 2.719 1 94.38 89 HIS A CA 1
ATOM 693 C C . HIS A 1 89 ? -3.242 18.672 3.223 1 94.38 89 HIS A C 1
ATOM 695 O O . HIS A 1 89 ? -2.82 17.859 4.059 1 94.38 89 HIS A O 1
ATOM 701 N N . TYR A 1 90 ? -4.48 18.75 2.717 1 93.94 90 TYR A N 1
ATOM 702 C CA . TYR A 1 90 ? -5.52 17.781 3.068 1 93.94 90 TYR A CA 1
ATOM 703 C C . TYR A 1 90 ? -5.734 16.781 1.944 1 93.94 90 TYR A C 1
ATOM 705 O O . TYR A 1 90 ? -5.84 17.156 0.775 1 93.94 90 TYR A O 1
ATOM 713 N N . THR A 1 91 ? -5.656 15.508 2.279 1 93.44 91 THR A N 1
ATOM 714 C CA . THR A 1 91 ? -6.121 14.484 1.354 1 93.44 91 THR A CA 1
ATOM 715 C C . THR A 1 91 ? -7.375 13.797 1.894 1 93.44 91 THR A C 1
ATOM 717 O O . THR A 1 91 ? -7.441 13.453 3.074 1 93.44 91 THR A O 1
ATOM 720 N N . ASN A 1 92 ? -8.414 13.609 1.042 1 94.75 92 ASN A N 1
ATOM 721 C CA . ASN A 1 92 ? -9.633 12.922 1.438 1 94.75 92 ASN A CA 1
ATOM 722 C C . ASN A 1 92 ? -9.57 11.43 1.111 1 94.75 92 ASN A C 1
ATOM 724 O O . ASN A 1 92 ? -10.484 10.891 0.489 1 94.75 92 ASN A O 1
ATOM 728 N N . THR A 1 93 ? -8.523 10.789 1.459 1 96.88 93 THR A N 1
ATOM 729 C CA . THR A 1 93 ? -8.266 9.367 1.286 1 96.88 93 THR A CA 1
ATOM 730 C C . THR A 1 93 ? -7.609 8.781 2.533 1 96.88 93 THR A C 1
ATOM 732 O O . THR A 1 93 ? -7.117 9.523 3.389 1 96.88 93 THR A O 1
ATOM 735 N N . PHE A 1 94 ? -7.73 7.508 2.73 1 98.19 94 PHE A N 1
ATOM 736 C CA . PHE A 1 94 ? -6.793 6.773 3.568 1 98.19 94 PHE A CA 1
ATOM 737 C C . PHE A 1 94 ? -5.547 6.383 2.777 1 98.19 94 PHE A C 1
ATOM 739 O O . PHE A 1 94 ? -5.605 5.508 1.914 1 98.19 94 PHE A O 1
ATOM 746 N N . ASP A 1 95 ? -4.465 7.051 3.047 1 98.38 95 ASP A N 1
ATOM 747 C CA . ASP A 1 95 ? -3.209 6.758 2.363 1 98.38 95 ASP A CA 1
ATOM 748 C C . ASP A 1 95 ? -2.357 5.781 3.174 1 98.38 95 ASP A C 1
ATOM 750 O O . ASP A 1 95 ? -2.018 6.055 4.324 1 98.38 95 ASP A O 1
ATOM 754 N N . TYR A 1 96 ? -2.104 4.645 2.623 1 98.88 96 TYR A N 1
ATOM 755 C CA . TYR A 1 96 ? -1.115 3.717 3.158 1 98.88 96 TYR A CA 1
ATOM 756 C C . TYR A 1 96 ? 0.24 3.916 2.488 1 98.88 96 TYR A C 1
ATOM 758 O O . TYR A 1 96 ? 0.462 3.445 1.371 1 98.88 96 TYR A O 1
ATOM 766 N N . LEU A 1 97 ? 1.122 4.609 3.174 1 98.88 97 LEU A N 1
ATOM 767 C CA . LEU A 1 97 ? 2.424 4.961 2.617 1 98.88 97 LEU A CA 1
ATOM 768 C C . LEU A 1 97 ? 3.518 4.066 3.189 1 98.88 97 LEU A C 1
ATOM 770 O O . LEU A 1 97 ? 3.566 3.832 4.398 1 98.88 97 LEU A O 1
ATOM 774 N N . ILE A 1 98 ? 4.332 3.584 2.322 1 98.94 98 ILE A N 1
ATOM 775 C CA . ILE A 1 98 ? 5.434 2.711 2.717 1 98.94 98 ILE A CA 1
ATOM 776 C C . ILE A 1 98 ? 6.762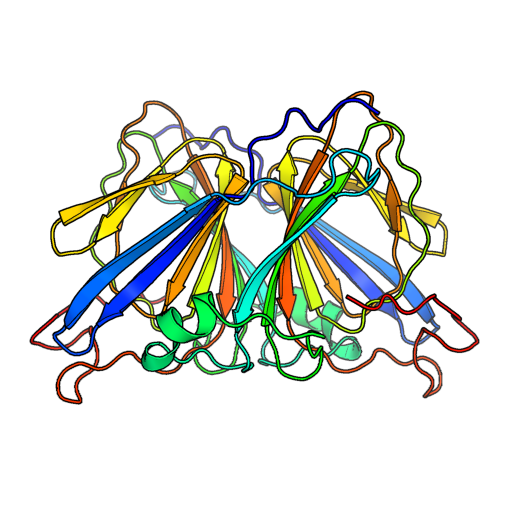 3.338 2.303 1 98.94 98 ILE A C 1
ATOM 778 O O . ILE A 1 98 ? 6.984 3.617 1.121 1 98.94 98 ILE A O 1
ATOM 782 N N . MET A 1 99 ? 7.629 3.561 3.258 1 98.94 99 MET A N 1
ATOM 783 C CA . MET A 1 99 ? 8.93 4.148 2.975 1 98.94 99 MET A CA 1
ATOM 784 C C . MET A 1 99 ? 9.852 3.131 2.309 1 98.94 99 MET A C 1
ATOM 786 O O . MET A 1 99 ? 10.086 2.051 2.852 1 98.94 99 MET A O 1
ATOM 790 N N . THR A 1 100 ? 10.453 3.506 1.174 1 98.75 100 THR A N 1
ATOM 791 C CA . THR A 1 100 ? 11.289 2.547 0.466 1 98.75 100 THR A CA 1
ATOM 792 C C . THR A 1 100 ? 12.719 3.066 0.346 1 98.75 100 THR A C 1
ATOM 794 O O . THR A 1 100 ? 13.664 2.281 0.207 1 98.75 100 THR A O 1
ATOM 797 N N . HIS A 1 101 ? 12.938 4.34 0.292 1 98.5 101 HIS A N 1
ATOM 798 C CA . HIS A 1 101 ? 14.258 4.941 0.192 1 98.5 101 HIS A CA 1
ATOM 799 C C . HIS A 1 101 ? 14.375 6.176 1.084 1 98.5 101 HIS A C 1
ATOM 801 O O . HIS A 1 101 ? 13.453 6.996 1.134 1 98.5 101 HIS A O 1
ATOM 807 N N . GLY A 1 102 ? 15.445 6.293 1.823 1 98.12 102 GLY A N 1
ATOM 808 C CA . GLY A 1 102 ? 15.766 7.48 2.6 1 98.12 102 GLY A CA 1
ATOM 809 C C . GLY A 1 102 ? 14.922 7.613 3.854 1 98.12 102 GLY A C 1
ATOM 810 O O . GLY A 1 102 ? 14.477 6.613 4.418 1 98.12 102 GLY A O 1
ATOM 811 N N . GLU A 1 103 ? 14.922 8.797 4.309 1 98.25 103 GLU A N 1
ATOM 812 C CA . GLU A 1 103 ? 14.148 9.172 5.488 1 98.25 103 GLU A CA 1
ATOM 813 C C . GLU A 1 103 ? 13.391 10.477 5.258 1 98.25 103 GLU A C 1
ATOM 815 O O . GLU A 1 103 ? 13.852 11.344 4.52 1 98.25 103 GLU A O 1
ATOM 820 N N . LEU A 1 104 ? 12.266 10.578 5.875 1 98.75 104 LEU A N 1
ATOM 821 C CA . LEU A 1 104 ? 11.438 11.773 5.773 1 98.75 104 LEU A CA 1
ATOM 822 C C . LEU A 1 104 ? 10.898 12.172 7.145 1 98.75 104 LEU A C 1
ATOM 824 O O . LEU A 1 104 ? 11 11.414 8.102 1 98.75 104 LEU A O 1
ATOM 828 N N . GLU A 1 105 ? 10.445 13.352 7.172 1 98.88 105 GLU A N 1
ATOM 829 C CA . GLU A 1 105 ? 9.75 13.852 8.352 1 98.88 105 GLU A CA 1
ATOM 830 C C . GLU A 1 105 ? 8.289 14.164 8.039 1 98.88 105 GLU A C 1
ATOM 832 O O . GLU A 1 105 ? 7.996 14.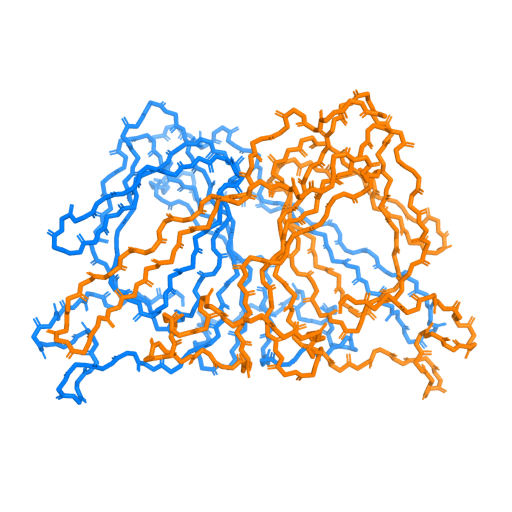945 7.137 1 98.88 105 GLU A O 1
ATOM 837 N N . LEU A 1 106 ? 7.426 13.469 8.75 1 98.69 106 LEU A N 1
ATOM 838 C CA . LEU A 1 106 ? 5.992 13.758 8.734 1 98.69 106 LEU A CA 1
ATOM 839 C C . LEU A 1 106 ? 5.645 14.836 9.758 1 98.69 106 LEU A C 1
ATOM 841 O O . LEU A 1 106 ? 6.074 14.766 10.906 1 98.69 106 LEU A O 1
ATOM 845 N N . GLU A 1 107 ? 4.898 15.789 9.281 1 97.81 107 GLU A N 1
ATOM 846 C CA . GLU A 1 107 ? 4.539 16.875 10.18 1 97.81 107 GLU A CA 1
ATOM 847 C C . GLU A 1 107 ? 3.043 17.172 10.117 1 97.81 107 GLU A C 1
ATOM 849 O O . GLU A 1 107 ? 2.461 17.234 9.031 1 97.81 107 GLU A O 1
ATOM 854 N N . LEU A 1 108 ? 2.459 17.375 11.289 1 96.75 108 LEU A N 1
ATOM 855 C CA . LEU A 1 108 ? 1.06 17.781 11.367 1 96.75 108 LEU A CA 1
ATOM 856 C C . LEU A 1 108 ? 0.941 19.281 11.602 1 96.75 108 LEU A C 1
ATOM 858 O O . LEU A 1 108 ? 1.935 19.953 11.906 1 96.75 108 LEU A O 1
ATOM 862 N N . PRO A 1 109 ? -0.245 19.828 11.445 1 92.5 109 PRO A N 1
ATOM 863 C CA . PRO A 1 109 ? -0.424 21.281 11.531 1 92.5 109 PRO A CA 1
ATOM 864 C C . PRO A 1 109 ? -0.037 21.828 12.898 1 92.5 109 PRO A C 1
ATOM 866 O O . PRO A 1 109 ? 0.399 22.984 12.992 1 92.5 109 PRO A O 1
ATOM 869 N N . ASP A 1 110 ? -0.224 21.078 13.883 1 92.56 110 ASP A N 1
ATOM 870 C CA . ASP A 1 110 ? 0.041 21.578 15.227 1 92.56 110 ASP A CA 1
ATOM 871 C C . ASP A 1 110 ? 1.524 21.453 15.578 1 92.56 110 ASP A C 1
ATOM 873 O O . ASP A 1 110 ? 1.927 21.734 16.703 1 92.56 110 ASP A O 1
ATOM 877 N N . GLY A 1 111 ? 2.271 20.906 14.688 1 95.25 111 GLY A N 1
ATOM 878 C CA . GLY A 1 111 ? 3.713 20.891 14.883 1 95.25 111 GLY A CA 1
ATOM 879 C C . GLY A 1 111 ? 4.246 19.516 15.273 1 95.25 111 GLY A C 1
ATOM 880 O O . GLY A 1 111 ? 5.461 19.312 15.352 1 95.25 111 GLY A O 1
ATOM 881 N N . GLN A 1 112 ? 3.395 18.578 15.602 1 97.38 112 GLN A N 1
ATOM 882 C CA . GLN A 1 112 ? 3.865 17.219 15.852 1 97.38 112 GLN A CA 1
ATOM 883 C C . GLN A 1 112 ? 4.621 16.656 14.648 1 97.38 112 GLN A C 1
ATOM 885 O O . GLN A 1 112 ? 4.223 16.875 13.508 1 97.38 112 GLN A O 1
ATOM 890 N N . LYS A 1 113 ? 5.707 15.953 15 1 98.31 113 LYS A N 1
ATOM 891 C CA . LYS A 1 113 ? 6.551 15.422 13.938 1 98.31 113 LYS A CA 1
ATOM 892 C C . LYS A 1 113 ? 6.973 13.984 14.234 1 98.31 113 LYS A C 1
ATOM 894 O O . LYS A 1 113 ? 7.082 13.594 15.398 1 98.31 113 LYS A O 1
ATOM 899 N N . ARG A 1 114 ? 7.191 13.234 13.195 1 98.81 114 ARG A N 1
ATOM 900 C CA . ARG A 1 114 ? 7.844 11.93 13.258 1 98.81 114 ARG A CA 1
ATOM 901 C C . ARG A 1 114 ? 8.812 11.75 12.086 1 98.81 114 ARG A C 1
ATOM 903 O O . ARG A 1 114 ? 8.477 12.055 10.945 1 98.81 114 ARG A O 1
ATOM 910 N N . THR A 1 115 ? 9.977 11.359 12.43 1 98.81 115 THR A N 1
ATOM 911 C CA . THR A 1 115 ? 10.875 10.875 11.383 1 98.81 115 THR A CA 1
ATOM 912 C C . THR A 1 115 ? 10.516 9.453 10.977 1 98.81 115 THR A C 1
ATOM 914 O O . THR A 1 115 ? 10.289 8.594 11.828 1 98.81 115 THR A O 1
ATOM 917 N N . VAL A 1 116 ? 10.438 9.234 9.68 1 98.75 116 VAL A N 1
ATOM 918 C CA . VAL A 1 116 ? 10.109 7.906 9.18 1 98.75 116 VAL A CA 1
ATOM 919 C C . VAL A 1 116 ? 11.25 7.387 8.305 1 98.75 116 VAL A C 1
ATOM 921 O O . VAL A 1 116 ? 11.938 8.164 7.641 1 98.75 116 VAL A O 1
ATOM 924 N N . LYS A 1 117 ? 11.391 6.047 8.328 1 98.44 117 LYS A N 1
ATOM 925 C CA . LYS A 1 117 ? 12.5 5.387 7.641 1 98.44 117 LYS A CA 1
ATOM 926 C C . LYS A 1 117 ? 12.008 4.199 6.82 1 98.44 117 LYS A C 1
ATOM 928 O O . LYS A 1 117 ? 10.836 3.818 6.902 1 98.44 117 LYS A O 1
ATOM 933 N N . VAL A 1 118 ? 12.992 3.652 6.066 1 98.5 118 VAL A N 1
ATOM 934 C CA . VAL A 1 118 ? 12.68 2.539 5.18 1 98.5 118 VAL A CA 1
ATOM 935 C C . VAL A 1 118 ? 12.031 1.41 5.98 1 98.5 118 VAL A C 1
ATOM 937 O O . VAL A 1 118 ? 12.539 1.017 7.031 1 98.5 118 VAL A O 1
ATOM 940 N N . GLY A 1 119 ? 10.891 0.965 5.461 1 98.25 119 GLY A N 1
ATOM 941 C CA . GLY A 1 119 ? 10.18 -0.124 6.113 1 98.25 119 GLY A CA 1
ATOM 942 C C . GLY A 1 119 ? 9.016 0.345 6.965 1 98.25 119 GLY A C 1
ATOM 943 O O . GLY A 1 119 ? 8.133 -0.444 7.305 1 98.25 119 GLY A O 1
ATOM 944 N N . ASP A 1 120 ? 9.047 1.628 7.367 1 98.75 120 ASP A N 1
ATOM 945 C CA . ASP A 1 120 ? 7.914 2.18 8.102 1 98.75 120 ASP A CA 1
ATOM 946 C C . ASP A 1 120 ? 6.68 2.281 7.211 1 98.75 120 ASP A C 1
ATOM 948 O O . ASP A 1 120 ? 6.793 2.557 6.016 1 98.75 120 ASP A O 1
ATOM 952 N N . ALA A 1 121 ? 5.539 2.031 7.805 1 98.88 121 ALA A N 1
ATOM 953 C CA . ALA A 1 121 ? 4.273 2.299 7.125 1 98.88 121 ALA A CA 1
ATOM 954 C C . ALA A 1 121 ? 3.492 3.4 7.832 1 98.88 121 ALA A C 1
ATOM 956 O O . ALA A 1 121 ? 3.418 3.426 9.062 1 98.88 121 ALA A O 1
ATOM 957 N N . ILE A 1 122 ? 2.996 4.305 7.059 1 98.88 122 ILE A N 1
ATOM 958 C CA . ILE A 1 122 ? 2.211 5.434 7.555 1 98.88 122 ILE A CA 1
ATOM 959 C C . ILE A 1 122 ? 0.782 5.336 7.023 1 98.88 122 ILE A C 1
ATOM 961 O O . ILE A 1 122 ? 0.57 5.133 5.824 1 98.88 122 ILE A O 1
ATOM 965 N N . ILE A 1 123 ? -0.155 5.395 7.887 1 98.88 123 ILE A N 1
ATOM 966 C CA . ILE A 1 123 ? -1.556 5.535 7.504 1 98.88 123 ILE A CA 1
ATOM 967 C C . ILE A 1 123 ? -2.016 6.973 7.75 1 98.88 123 ILE A C 1
ATOM 969 O O . ILE A 1 123 ? -2.08 7.422 8.898 1 98.88 123 ILE A O 1
ATOM 973 N N . GLN A 1 124 ? -2.27 7.691 6.727 1 98.5 124 GLN A N 1
ATOM 974 C CA . GLN A 1 124 ? -2.861 9.023 6.82 1 98.5 124 GLN A CA 1
ATOM 975 C C . GLN A 1 124 ? -4.375 8.969 6.629 1 98.5 124 GLN A C 1
ATOM 977 O O . GLN A 1 124 ? -4.855 8.789 5.508 1 98.5 124 GLN A O 1
ATOM 982 N N . ALA A 1 125 ? -5.148 9.156 7.668 1 98.25 125 ALA A N 1
ATOM 983 C CA . ALA A 1 125 ? -6.598 8.984 7.668 1 98.25 125 ALA A CA 1
ATOM 984 C C . ALA A 1 125 ? -7.301 10.312 7.387 1 98.25 125 ALA A C 1
ATOM 986 O O . ALA A 1 125 ? -7.754 10.992 8.312 1 98.25 125 ALA A O 1
ATOM 987 N N . ALA A 1 126 ? -7.383 10.625 6.062 1 96.88 126 ALA A N 1
ATOM 988 C CA . ALA A 1 126 ? -8.07 11.828 5.594 1 96.88 126 ALA A CA 1
ATOM 989 C C . ALA A 1 126 ? -7.742 13.031 6.469 1 96.88 126 ALA A C 1
ATOM 991 O O . ALA A 1 126 ? -8.641 13.719 6.953 1 96.88 126 ALA A O 1
ATOM 992 N N . ASN A 1 127 ? -6.453 13.289 6.625 1 96.81 127 ASN A N 1
ATOM 993 C CA . ASN A 1 127 ? -6.055 14.375 7.52 1 96.81 127 ASN A CA 1
ATOM 994 C C . ASN A 1 127 ? -5.125 15.359 6.824 1 96.81 127 ASN A C 1
ATOM 996 O O . ASN A 1 127 ? -4.77 15.172 5.66 1 96.81 127 ASN A O 1
ATOM 1000 N N . VAL A 1 128 ? -4.848 16.469 7.469 1 96.19 128 VAL A N 1
ATOM 1001 C CA . VAL A 1 128 ? -3.881 17.453 7.004 1 96.19 128 VAL A CA 1
ATOM 1002 C C . VAL A 1 128 ? -2.479 17.062 7.461 1 96.19 128 VAL A C 1
AT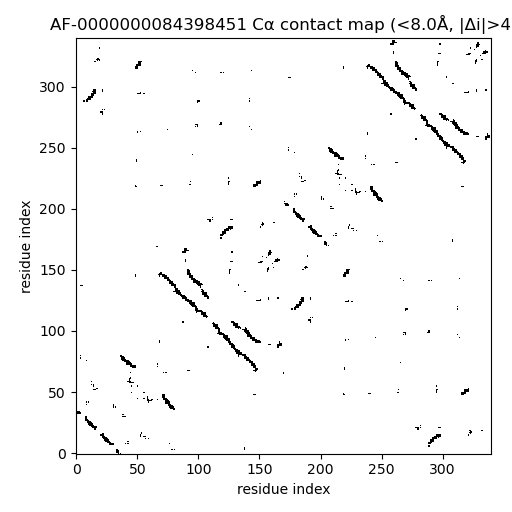OM 1004 O O . VAL A 1 128 ? -2.281 16.656 8.609 1 96.19 128 VAL A O 1
ATOM 1007 N N . HIS A 1 129 ? -1.529 17.125 6.605 1 97 129 HIS A N 1
ATOM 1008 C CA . HIS A 1 129 ? -0.153 16.719 6.883 1 97 129 HIS A CA 1
ATOM 1009 C C . HIS A 1 129 ? 0.816 17.391 5.906 1 97 129 HIS A C 1
ATOM 1011 O O . HIS A 1 129 ? 0.395 17.984 4.918 1 97 129 HIS A O 1
ATOM 1017 N N . SER A 1 130 ? 2.055 17.328 6.215 1 96.5 130 SER A N 1
ATOM 1018 C CA . SER A 1 130 ? 3.121 17.672 5.281 1 96.5 130 SER A CA 1
ATOM 1019 C C . SER A 1 130 ? 4.305 16.719 5.41 1 96.5 130 SER A C 1
ATOM 1021 O O . SER A 1 130 ? 4.441 16.031 6.422 1 96.5 130 SER A O 1
ATOM 1023 N N . TRP A 1 131 ? 5.113 16.703 4.371 1 97.56 131 TRP A N 1
ATOM 1024 C CA . TRP A 1 131 ? 6.312 15.875 4.316 1 97.56 131 TRP A CA 1
ATOM 1025 C C . TRP A 1 131 ? 7.551 16.719 4.07 1 97.56 131 TRP A C 1
ATOM 1027 O O . TRP A 1 131 ? 7.621 17.469 3.086 1 97.56 131 TRP A O 1
ATOM 1037 N N . ASN A 1 132 ? 8.484 16.578 4.918 1 98 132 ASN A N 1
ATOM 1038 C CA . ASN A 1 132 ? 9.773 17.266 4.797 1 98 132 ASN A CA 1
ATOM 1039 C C . ASN A 1 132 ? 10.906 16.266 4.586 1 98 132 ASN A C 1
ATOM 1041 O O . ASN A 1 132 ? 10.852 15.133 5.074 1 98 132 ASN A O 1
ATOM 1045 N N . ASN A 1 133 ? 11.859 16.641 3.836 1 97.81 133 ASN A N 1
ATOM 1046 C CA . ASN A 1 133 ? 13.141 15.953 3.727 1 97.81 133 ASN A CA 1
ATOM 1047 C C . ASN A 1 133 ? 14.289 16.812 4.254 1 97.81 133 ASN A C 1
ATOM 1049 O O . ASN A 1 133 ? 14.797 17.688 3.547 1 97.81 133 ASN A O 1
ATOM 1053 N N . ASN A 1 134 ? 14.695 16.484 5.391 1 98.12 134 ASN A N 1
ATOM 1054 C CA . ASN A 1 134 ? 15.719 17.281 6.062 1 98.12 134 ASN A CA 1
ATOM 1055 C C . ASN A 1 134 ? 17.125 16.734 5.789 1 98.12 134 ASN A C 1
ATOM 1057 O O . ASN A 1 134 ? 18.078 17.109 6.473 1 98.12 134 ASN A O 1
ATOM 1061 N N . THR A 1 135 ? 17.219 15.836 4.906 1 97.69 135 THR A N 1
ATOM 1062 C CA . THR A 1 135 ? 18.5 15.188 4.625 1 97.69 135 THR A CA 1
ATOM 1063 C C . THR A 1 135 ? 19.062 15.68 3.299 1 97.69 135 THR A C 1
ATOM 1065 O O . THR A 1 135 ? 18.438 16.469 2.596 1 97.69 135 THR A O 1
ATOM 1068 N N . ASP A 1 136 ? 20.328 15.172 2.936 1 96.25 136 ASP A N 1
ATOM 1069 C CA . ASP A 1 136 ? 21 15.516 1.692 1 96.25 136 ASP A CA 1
ATOM 1070 C C . ASP A 1 136 ? 20.75 14.469 0.614 1 96.25 136 ASP A C 1
ATOM 1072 O O . ASP A 1 136 ? 21.359 14.508 -0.459 1 96.25 136 ASP A O 1
ATOM 1076 N N . GLN A 1 137 ? 19.891 13.547 0.904 1 95.62 137 GLN A N 1
ATOM 1077 C CA . GLN A 1 137 ? 19.609 12.469 -0.033 1 95.62 137 GLN A CA 1
ATOM 1078 C C . GLN A 1 137 ? 18.141 12.469 -0.446 1 95.62 137 GLN A C 1
ATOM 1080 O O . GLN A 1 137 ? 17.266 12.906 0.317 1 95.62 137 GLN A O 1
ATOM 1085 N N . TRP A 1 138 ? 17.844 11.984 -1.659 1 95.75 138 TRP A N 1
ATOM 1086 C CA . TRP A 1 138 ? 16.469 11.773 -2.08 1 95.75 138 TRP A CA 1
ATOM 1087 C C . TRP A 1 138 ? 15.789 10.711 -1.223 1 95.75 138 TRP A C 1
ATOM 1089 O O . TRP A 1 138 ? 16.453 9.805 -0.711 1 95.75 138 TRP A O 1
ATOM 1099 N N . ALA A 1 139 ? 14.547 10.867 -1.025 1 97.44 139 ALA A N 1
ATOM 1100 C CA . ALA A 1 139 ? 13.734 9.883 -0.326 1 97.44 139 ALA A CA 1
ATOM 1101 C C . ALA A 1 139 ? 12.477 9.547 -1.118 1 97.44 139 ALA A C 1
ATOM 1103 O O . ALA A 1 139 ? 12.023 10.344 -1.947 1 97.44 139 ALA A O 1
ATOM 1104 N N . ARG A 1 140 ? 11.969 8.305 -0.886 1 98 140 ARG A N 1
ATOM 1105 C CA . ARG A 1 140 ? 10.781 7.84 -1.596 1 98 140 ARG A CA 1
ATOM 1106 C C . ARG A 1 140 ? 9.859 7.062 -0.665 1 98 140 ARG A C 1
ATOM 1108 O O . ARG A 1 140 ? 10.312 6.215 0.105 1 98 140 ARG A O 1
ATOM 1115 N N . PHE A 1 141 ? 8.602 7.363 -0.777 1 98.56 141 PHE A N 1
ATOM 1116 C CA . PHE A 1 141 ? 7.613 6.375 -0.354 1 98.56 141 PHE A CA 1
ATOM 1117 C C . PHE A 1 141 ? 6.754 5.93 -1.529 1 98.56 141 PHE A C 1
ATOM 1119 O O . PHE A 1 141 ? 6.652 6.637 -2.535 1 98.56 141 PHE A O 1
ATOM 1126 N N . VAL A 1 142 ? 6.27 4.762 -1.453 1 98.69 142 VAL A N 1
ATOM 1127 C CA . VAL A 1 142 ? 5.238 4.203 -2.324 1 98.69 142 VAL A CA 1
ATOM 1128 C C . VAL A 1 142 ? 3.945 4.008 -1.535 1 98.69 142 VAL A C 1
ATOM 1130 O O . VAL A 1 142 ? 3.973 3.557 -0.387 1 98.69 142 VAL A O 1
ATOM 1133 N N . GLY A 1 143 ? 2.842 4.406 -2.115 1 98.06 143 GLY A N 1
ATOM 1134 C CA . GLY A 1 143 ? 1.615 4.398 -1.335 1 98.06 143 GLY A CA 1
ATOM 1135 C C . GLY A 1 143 ? 0.423 3.859 -2.104 1 98.06 143 GLY A C 1
ATOM 1136 O O . GLY A 1 143 ? 0.454 3.783 -3.334 1 98.06 143 GLY A O 1
ATOM 1137 N N . VAL A 1 144 ? -0.528 3.41 -1.374 1 98.75 144 VAL A N 1
ATOM 1138 C CA . VAL A 1 144 ? -1.854 3.033 -1.854 1 98.75 144 VAL A CA 1
ATOM 1139 C C . VAL A 1 144 ? -2.904 3.957 -1.244 1 98.75 144 VAL A C 1
ATOM 1141 O O . VAL A 1 144 ? -3.094 3.973 -0.026 1 98.75 144 VAL A O 1
ATOM 1144 N N . ALA A 1 145 ? -3.494 4.75 -2.086 1 98.06 145 ALA A N 1
ATOM 1145 C CA . ALA A 1 145 ? -4.582 5.617 -1.64 1 98.06 145 ALA A CA 1
ATOM 1146 C C . ALA A 1 145 ? -5.934 4.926 -1.792 1 98.06 145 ALA A C 1
ATOM 1148 O O . ALA A 1 145 ? -6.305 4.508 -2.893 1 98.06 145 ALA A O 1
ATOM 1149 N N . VAL A 1 146 ? -6.633 4.809 -0.694 1 98.06 146 VAL A N 1
ATOM 1150 C CA . VAL A 1 146 ? -7.949 4.18 -0.671 1 98.06 146 VAL A CA 1
ATOM 1151 C C . VAL A 1 146 ? -9.016 5.23 -0.381 1 98.06 146 VAL A C 1
ATOM 1153 O O . VAL A 1 146 ? -8.773 6.184 0.365 1 98.06 146 VAL A O 1
ATOM 1156 N N . PRO A 1 147 ? -10.164 5.023 -1.001 1 97.19 147 PRO A N 1
ATOM 1157 C CA . PRO A 1 147 ? -11.219 6.008 -0.778 1 97.19 147 PRO A CA 1
ATOM 1158 C C . PRO A 1 147 ? -11.594 6.156 0.696 1 97.19 147 PRO A C 1
ATOM 1160 O O . PRO A 1 147 ? -11.469 5.199 1.466 1 97.19 147 PRO A O 1
ATOM 1163 N N . SER A 1 148 ? -12.078 7.34 0.954 1 97.25 148 SER A N 1
ATOM 1164 C CA . SER A 1 148 ? -12.453 7.617 2.338 1 97.25 148 SER A CA 1
ATOM 1165 C C . SER A 1 148 ? -13.609 8.609 2.41 1 97.25 148 SER A C 1
ATOM 1167 O O . SER A 1 148 ? -13.742 9.469 1.543 1 97.25 148 SER A O 1
ATOM 1169 N N . GLU A 1 149 ? -14.391 8.398 3.422 1 96.31 149 GLU A N 1
ATOM 1170 C CA . GLU A 1 149 ? -15.227 9.531 3.82 1 96.31 149 GLU A CA 1
ATOM 1171 C C . GLU A 1 149 ? -14.375 10.734 4.219 1 96.31 149 GLU A C 1
ATOM 1173 O O . GLU A 1 149 ? -13.18 10.594 4.5 1 96.31 149 GLU A O 1
ATOM 1178 N N . ALA A 1 150 ? -15.008 11.852 4.246 1 94.75 150 ALA A N 1
ATOM 1179 C CA . ALA A 1 150 ? -14.289 13.055 4.66 1 94.75 150 ALA A CA 1
ATOM 1180 C C . ALA A 1 150 ? -14.219 13.156 6.184 1 94.75 150 ALA A C 1
ATOM 1182 O O . ALA A 1 150 ? -15.188 12.828 6.875 1 94.75 150 ALA A O 1
ATOM 1183 N N . ALA A 1 151 ? -13.062 13.57 6.668 1 94.62 151 ALA A N 1
ATOM 1184 C CA . ALA A 1 151 ? -13 13.977 8.07 1 94.62 151 ALA A CA 1
ATOM 1185 C C . ALA A 1 151 ? -13.734 15.289 8.289 1 94.62 151 ALA A C 1
ATOM 1187 O O . ALA A 1 151 ? -13.648 16.203 7.469 1 94.62 151 ALA A O 1
ATOM 1188 N N . LYS A 1 152 ? -14.406 15.367 9.453 1 93.75 152 LYS A N 1
ATOM 1189 C CA . LYS A 1 152 ? -15.172 16.578 9.734 1 93.75 152 LYS A CA 1
ATOM 1190 C C . LYS A 1 152 ? -14.906 17.078 11.156 1 93.75 152 LYS A C 1
ATOM 1192 O O . LYS A 1 152 ? -14.742 16.281 12.078 1 93.75 152 LYS A O 1
ATOM 1197 N N . VAL A 1 153 ? -14.797 18.328 11.219 1 92.62 153 VAL A N 1
ATOM 1198 C CA . VAL A 1 153 ? -14.773 19.047 12.484 1 92.62 153 VAL A CA 1
ATOM 1199 C C . VAL A 1 153 ? -15.93 20.031 12.539 1 92.62 153 VAL A C 1
ATOM 1201 O O . VAL A 1 153 ? -16.062 20.891 11.656 1 92.62 153 VAL A O 1
ATOM 1204 N N . ASP A 1 154 ? -16.812 19.859 13.578 1 91.88 154 ASP A N 1
ATOM 1205 C CA . ASP A 1 154 ? -18.016 20.688 13.68 1 91.88 154 ASP A CA 1
ATOM 1206 C C . ASP A 1 154 ? -18.812 20.656 12.383 1 91.88 154 ASP A C 1
ATOM 1208 O O . ASP A 1 154 ? -19.234 21.703 11.883 1 91.88 154 ASP A O 1
ATOM 1212 N N . GLY A 1 155 ? -18.828 19.469 11.789 1 91.94 155 GLY A N 1
ATOM 1213 C CA . GLY A 1 155 ? -19.641 19.234 10.602 1 91.94 155 GLY A CA 1
ATOM 1214 C C . GLY A 1 155 ? -18.984 19.75 9.328 1 91.94 155 GLY A C 1
ATOM 1215 O O . GLY A 1 155 ? -19.531 19.578 8.234 1 91.94 155 GLY A O 1
ATOM 1216 N N . LYS A 1 156 ? -17.844 20.328 9.43 1 92.94 156 LYS A N 1
ATOM 1217 C CA . LYS A 1 156 ? -17.141 20.906 8.281 1 92.94 156 LYS A CA 1
ATOM 1218 C C . LYS A 1 156 ? -15.914 20.078 7.914 1 92.94 156 LYS A C 1
ATOM 1220 O O . LYS A 1 156 ? -15.195 19.594 8.797 1 92.94 156 LYS A O 1
ATOM 1225 N N . THR A 1 157 ? -15.656 20 6.617 1 93 157 THR A N 1
ATOM 1226 C CA . THR A 1 157 ? -14.477 19.281 6.148 1 93 157 THR A CA 1
ATOM 1227 C C . THR A 1 157 ? -13.203 20.062 6.477 1 93 157 THR A C 1
ATOM 1229 O O . THR A 1 157 ? -13.266 21.219 6.883 1 93 157 THR A O 1
ATOM 1232 N N . LEU A 1 158 ? -12.047 19.406 6.289 1 93.62 158 LEU A N 1
ATOM 1233 C CA . LEU A 1 158 ? -10.805 19.938 6.832 1 93.62 158 LEU A CA 1
ATOM 1234 C C . LEU A 1 158 ? -10.242 21.016 5.918 1 93.62 158 LEU A C 1
ATOM 1236 O O . LEU A 1 158 ? -9.273 21.703 6.281 1 93.62 158 LEU A O 1
ATOM 1240 N N . ASP A 1 159 ? -10.781 21.141 4.711 1 87.94 159 ASP A N 1
ATOM 1241 C CA . ASP A 1 159 ? -10.352 22.219 3.83 1 87.94 159 ASP A CA 1
ATOM 1242 C C . ASP A 1 159 ? -11.133 23.5 4.105 1 87.94 159 ASP A C 1
ATOM 1244 O O . ASP A 1 159 ? -11.023 24.469 3.357 1 87.94 159 ASP A O 1
ATOM 1248 N N . GLN A 1 160 ? -11.859 23.5 5.062 1 87.94 160 GLN A N 1
ATOM 1249 C CA . GLN A 1 160 ? -12.641 24.641 5.531 1 87.94 160 GLN A CA 1
ATOM 1250 C C . GLN A 1 160 ? -12.242 25.047 6.949 1 87.94 160 GLN A C 1
ATOM 1252 O O . GLN A 1 160 ? -11.688 24.234 7.691 1 87.94 160 GLN A O 1
ATOM 1257 N N . PRO A 1 161 ? -12.453 26.359 7.219 1 85 161 PRO A N 1
ATOM 1258 C CA . PRO A 1 161 ? -12.273 26.672 8.641 1 85 161 PRO A CA 1
ATOM 1259 C C . PRO A 1 161 ? -13.086 25.766 9.555 1 85 161 PRO A C 1
ATOM 1261 O O . PRO A 1 161 ? -14.18 25.344 9.195 1 85 161 PRO A O 1
ATOM 1264 N N . PRO A 1 162 ? -12.578 25.406 10.664 1 81.25 162 PRO A N 1
ATOM 1265 C CA . PRO A 1 162 ? -11.461 26.031 11.375 1 81.25 162 PRO A CA 1
ATOM 1266 C C . PRO A 1 162 ? -10.109 25.438 10.977 1 81.25 162 PRO A C 1
ATOM 1268 O O . PRO A 1 162 ? -9.062 25.984 11.328 1 81.25 162 PRO A O 1
ATOM 1271 N N . VAL A 1 163 ? -10 24.281 10.336 1 78.25 163 VAL A N 1
ATOM 1272 C CA . VAL A 1 163 ? -8.727 23.672 9.992 1 78.25 163 VAL A CA 1
ATOM 1273 C C . VAL A 1 163 ? -8.164 24.312 8.727 1 78.25 163 VAL A C 1
ATOM 1275 O O . VAL A 1 163 ? -7 24.719 8.695 1 78.25 163 VAL A O 1
ATOM 1278 N N . ASN A 1 164 ? -8.906 24.562 7.742 1 77.31 164 ASN A N 1
ATOM 1279 C CA . ASN A 1 164 ? -8.609 25.266 6.496 1 77.31 164 ASN A CA 1
ATOM 1280 C C . ASN A 1 164 ? -7.359 24.719 5.82 1 77.31 164 ASN A C 1
ATOM 1282 O O . ASN A 1 164 ? -6.48 25.469 5.41 1 77.31 164 ASN A O 1
ATOM 1286 N N . GLY A 1 165 ? -7.312 23.422 5.734 1 80.94 165 GLY A N 1
ATOM 1287 C CA . GLY A 1 165 ? -6.219 22.797 5.012 1 80.94 165 GLY A CA 1
ATOM 1288 C C . GLY A 1 165 ? -6.379 22.859 3.506 1 80.94 165 GLY A C 1
ATOM 1289 O O . GLY A 1 165 ? -7.5 22.797 2.992 1 80.94 165 GLY A O 1
ATOM 1290 N N . PHE A 1 166 ? -5.238 22.969 2.807 1 80.5 166 PHE A N 1
ATOM 1291 C CA . PHE A 1 166 ? -5.273 22.906 1.35 1 80.5 166 PHE A CA 1
ATOM 1292 C C . PHE A 1 166 ? -5.641 21.516 0.872 1 80.5 166 PHE A C 1
ATOM 1294 O O . PHE A 1 166 ? -4.988 20.531 1.238 1 80.5 166 PHE A O 1
ATOM 1301 N N . HIS A 1 167 ? -6.664 21.453 0.105 1 81.69 167 HIS A N 1
ATOM 1302 C CA . HIS A 1 167 ? -7.082 20.156 -0.411 1 81.69 167 HIS A CA 1
ATOM 1303 C C . HIS A 1 167 ? -6.25 19.75 -1.623 1 81.69 167 HIS A C 1
ATOM 1305 O O . HIS A 1 167 ? -6.391 20.328 -2.701 1 81.69 167 HIS A O 1
ATOM 1311 N N . ALA A 1 168 ? -5.445 18.766 -1.47 1 80.31 168 ALA A N 1
ATOM 1312 C CA . ALA A 1 168 ? -4.598 18.312 -2.564 1 80.31 168 ALA A CA 1
ATOM 1313 C C . ALA A 1 168 ? -5.43 17.672 -3.672 1 80.31 168 ALA A C 1
ATOM 1315 O O . ALA A 1 168 ? -6.371 16.922 -3.396 1 80.31 168 ALA A O 1
ATOM 1316 N N . GLN A 1 169 ? -5.234 18.094 -4.902 1 68.69 169 GLN A N 1
ATOM 1317 C CA . GLN A 1 169 ? -5.898 17.516 -6.062 1 68.69 169 GLN A CA 1
ATOM 1318 C C . GLN A 1 169 ? -4.934 16.656 -6.871 1 68.69 169 GLN A C 1
ATOM 1320 O O . GLN A 1 169 ? -3.832 17.094 -7.207 1 68.69 169 GLN A O 1
ATOM 1325 N N . PHE A 1 170 ? -5.062 15.359 -6.824 1 63.78 170 PHE A N 1
ATOM 1326 C CA . PHE A 1 170 ? -4.176 14.5 -7.602 1 63.78 170 PHE A CA 1
ATOM 1327 C C . PHE A 1 170 ? -4.863 14.023 -8.875 1 63.78 170 PHE A C 1
ATOM 1329 O O . PHE A 1 170 ? -6.09 13.906 -8.922 1 63.78 170 PHE A O 1
ATOM 1336 N N . MET B 1 1 ? 16.641 -20.859 13.25 1 50.53 1 MET B N 1
ATOM 1337 C CA . MET B 1 1 ? 17.062 -19.859 12.281 1 50.53 1 MET B CA 1
ATOM 1338 C C . MET B 1 1 ? 17.234 -18.5 12.961 1 50.53 1 MET B C 1
ATOM 1340 O O . MET B 1 1 ? 16.562 -18.203 13.945 1 50.53 1 MET B O 1
ATOM 1344 N N . PRO B 1 2 ? 18.344 -17.812 12.719 1 59.03 2 PRO B N 1
ATOM 1345 C CA . PRO B 1 2 ? 18.531 -16.531 13.398 1 59.03 2 PRO B CA 1
ATOM 1346 C C . PRO B 1 2 ? 17.359 -15.57 13.203 1 59.03 2 PRO B C 1
ATOM 1348 O O . PRO B 1 2 ? 16.641 -15.672 12.203 1 59.03 2 PRO B O 1
ATOM 1351 N N . ALA B 1 3 ? 17.047 -14.867 14.148 1 69 3 ALA B N 1
ATOM 1352 C CA . ALA B 1 3 ? 16.062 -13.789 14.109 1 69 3 ALA B CA 1
ATOM 1353 C C . ALA B 1 3 ? 16.344 -12.828 12.961 1 69 3 ALA B C 1
ATOM 1355 O O . ALA B 1 3 ? 17.5 -12.602 12.602 1 69 3 ALA B O 1
ATOM 1356 N N . SER B 1 4 ? 15.234 -12.453 12.227 1 79.44 4 SER B N 1
ATOM 1357 C CA . SER B 1 4 ? 15.414 -11.469 11.164 1 79.44 4 SER B CA 1
ATOM 1358 C C . SER B 1 4 ? 16.172 -10.242 11.664 1 79.44 4 SER B C 1
ATOM 1360 O O . SER B 1 4 ? 15.836 -9.688 12.711 1 79.44 4 SER B O 1
ATOM 1362 N N . PRO B 1 5 ? 17.156 -9.875 10.992 1 88.25 5 PRO B N 1
ATOM 1363 C CA . PRO B 1 5 ? 17.906 -8.664 11.359 1 88.25 5 PRO B CA 1
ATOM 1364 C C . PRO B 1 5 ? 17.172 -7.383 10.961 1 88.25 5 PRO B C 1
ATOM 1366 O O . PRO B 1 5 ? 17.688 -6.285 11.188 1 88.25 5 PRO B O 1
ATOM 1369 N N . LEU B 1 6 ? 16 -7.547 10.336 1 93.38 6 LEU B N 1
ATOM 1370 C CA . LEU B 1 6 ? 15.273 -6.379 9.867 1 93.38 6 LEU B CA 1
ATOM 1371 C C . LEU B 1 6 ? 14.586 -5.664 11.023 1 93.38 6 LEU B C 1
ATOM 1373 O O . LEU B 1 6 ? 14.242 -6.289 12.031 1 93.38 6 LEU B O 1
ATOM 1377 N N . PRO B 1 7 ? 14.43 -4.336 10.875 1 94.25 7 PRO B N 1
ATOM 1378 C CA . PRO B 1 7 ? 13.734 -3.623 11.953 1 94.25 7 PRO B CA 1
ATOM 1379 C C . PRO B 1 7 ? 12.32 -4.145 12.188 1 94.25 7 PRO B C 1
ATOM 1381 O O . PRO B 1 7 ? 11.672 -4.633 11.258 1 94.25 7 PRO B O 1
ATOM 1384 N N . ALA B 1 8 ? 11.891 -4.047 13.469 1 95.44 8 ALA B N 1
ATOM 1385 C CA . ALA B 1 8 ? 10.508 -4.406 13.773 1 95.44 8 ALA B CA 1
ATOM 1386 C C . ALA B 1 8 ? 9.531 -3.561 12.969 1 95.44 8 ALA B C 1
ATOM 1388 O O . ALA B 1 8 ? 9.812 -2.398 12.656 1 95.44 8 ALA B O 1
ATOM 1389 N N . PRO B 1 9 ? 8.391 -4.121 12.602 1 96.88 9 PRO B N 1
ATOM 1390 C CA . PRO B 1 9 ? 7.359 -3.324 11.922 1 96.88 9 PRO B CA 1
ATOM 1391 C C . PRO B 1 9 ? 6.973 -2.072 12.711 1 96.88 9 PRO B C 1
ATOM 1393 O O . PRO B 1 9 ? 6.699 -2.152 13.906 1 96.88 9 PRO B O 1
ATOM 1396 N N . ARG B 1 10 ? 6.988 -0.957 12.055 1 98.5 10 ARG B N 1
ATOM 1397 C CA . ARG B 1 10 ? 6.562 0.31 12.641 1 98.5 10 ARG B CA 1
ATOM 1398 C C . ARG B 1 10 ? 5.422 0.931 11.844 1 98.5 10 ARG B C 1
ATOM 1400 O O . ARG B 1 10 ? 5.559 1.171 10.641 1 98.5 10 ARG B O 1
ATOM 1407 N N . ARG B 1 11 ? 4.344 1.147 12.562 1 98.69 11 ARG B N 1
ATOM 1408 C CA . ARG B 1 11 ? 3.158 1.787 12 1 98.69 11 ARG B CA 1
ATOM 1409 C C . ARG B 1 11 ? 2.961 3.18 12.594 1 98.69 11 ARG B C 1
ATOM 1411 O O . ARG B 1 11 ? 2.998 3.357 13.812 1 98.69 11 ARG B O 1
ATOM 1418 N N . ILE B 1 12 ? 2.75 4.141 11.75 1 98.88 12 ILE B N 1
ATOM 1419 C CA . ILE B 1 12 ? 2.375 5.484 12.172 1 98.88 12 ILE B CA 1
ATOM 1420 C C . ILE B 1 12 ? 1.011 5.848 11.594 1 98.88 12 ILE B C 1
ATOM 1422 O O . ILE B 1 12 ? 0.835 5.867 10.367 1 98.88 12 ILE B O 1
ATOM 1426 N N . LEU B 1 13 ? 0.067 6.078 12.461 1 98.75 13 LEU B N 1
ATOM 1427 C CA . LEU B 1 13 ? -1.263 6.527 12.062 1 98.75 13 LEU B CA 1
ATOM 1428 C C . LEU B 1 13 ? -1.458 8.008 12.375 1 98.75 13 LEU B C 1
ATOM 1430 O O . LEU B 1 13 ? -1.174 8.445 13.492 1 98.75 13 LEU B O 1
ATOM 1434 N N . THR B 1 14 ? -1.85 8.773 11.414 1 98.62 14 THR B N 1
ATOM 1435 C CA . THR B 1 14 ? -2.207 10.172 11.641 1 98.62 14 THR B CA 1
ATOM 1436 C C . THR B 1 14 ? -3.68 10.406 11.32 1 98.62 14 THR B C 1
ATOM 1438 O O . THR B 1 14 ? -4.203 9.875 10.336 1 98.62 14 THR B O 1
ATOM 1441 N N . ALA B 1 15 ? -4.27 11.156 12.109 1 97.5 15 ALA B N 1
ATOM 1442 C CA . ALA B 1 15 ? -5.688 11.484 12 1 97.5 15 ALA B CA 1
ATOM 1443 C C . ALA B 1 15 ? -5.992 12.836 12.641 1 97.5 15 ALA B C 1
ATOM 1445 O O . ALA B 1 15 ? -5.094 13.492 13.172 1 97.5 15 ALA B O 1
ATOM 1446 N N . THR B 1 16 ? -7.203 13.273 12.438 1 95.44 16 THR B N 1
ATOM 1447 C CA . THR B 1 16 ? -7.719 14.461 13.109 1 95.44 16 THR B CA 1
ATOM 1448 C C . THR B 1 16 ? -8.82 14.086 14.102 1 95.44 16 THR B C 1
ATOM 1450 O O . THR B 1 16 ? -9.734 13.328 13.773 1 95.44 16 THR B O 1
ATOM 1453 N N . ASP B 1 17 ? -8.695 14.602 15.289 1 92.25 17 ASP B N 1
ATOM 1454 C CA . ASP B 1 17 ? -9.719 14.258 16.266 1 92.25 17 ASP B CA 1
ATOM 1455 C C . ASP B 1 17 ? -10.93 15.18 16.141 1 92.25 17 ASP B C 1
ATOM 1457 O O . ASP B 1 17 ? -10.977 16.031 15.242 1 92.25 17 ASP B O 1
ATOM 1461 N N . ALA B 1 18 ? -11.891 14.969 16.984 1 88.81 18 ALA B N 1
ATOM 1462 C CA . ALA B 1 18 ? -13.172 15.656 16.875 1 88.81 18 ALA B CA 1
ATOM 1463 C C . ALA B 1 18 ? -13.008 17.156 17.094 1 88.81 18 ALA B C 1
ATOM 1465 O O . ALA B 1 18 ? -13.859 17.953 16.688 1 88.81 18 ALA B O 1
ATOM 1466 N N . GLN B 1 19 ? -11.977 17.562 17.797 1 90 19 GLN B N 1
ATOM 1467 C CA . GLN B 1 19 ? -11.742 18.984 18.094 1 90 19 GLN B CA 1
ATOM 1468 C C . GLN B 1 19 ? -10.906 19.625 16.984 1 90 19 GLN B C 1
ATOM 1470 O O . GLN B 1 19 ? -10.633 20.828 17.047 1 90 19 GLN B O 1
ATOM 1475 N N . GLY B 1 20 ? -10.516 18.812 16 1 90.5 20 GLY B N 1
ATOM 1476 C CA . GLY B 1 20 ? -9.727 19.344 14.906 1 90.5 20 GLY B CA 1
ATOM 1477 C C . GLY B 1 20 ? -8.234 19.281 15.156 1 90.5 20 GLY B C 1
ATOM 1478 O O . GLY B 1 20 ? -7.453 19.891 14.422 1 90.5 20 GLY B O 1
ATOM 1479 N N . THR B 1 21 ? -7.922 18.578 16.219 1 92.69 21 THR B N 1
ATOM 1480 C CA . THR B 1 21 ? -6.508 18.469 16.562 1 92.69 21 THR B CA 1
ATOM 1481 C C . THR B 1 21 ? -5.891 17.234 15.914 1 92.69 21 THR B C 1
ATOM 1483 O O . THR B 1 21 ? -6.516 16.172 15.867 1 92.69 21 THR B O 1
ATOM 1486 N N . GLY B 1 22 ? -4.652 17.375 15.445 1 95.06 22 GLY B N 1
ATOM 1487 C CA . GLY B 1 22 ? -3.941 16.25 14.883 1 95.06 22 GLY B CA 1
ATOM 1488 C C . GLY B 1 22 ? -3.555 15.203 15.922 1 95.06 22 GLY B C 1
ATOM 1489 O O . GLY B 1 22 ? -3.189 15.555 17.047 1 95.06 22 GLY B O 1
ATOM 1490 N N . VAL B 1 23 ? -3.654 13.977 15.516 1 96.62 23 VAL B N 1
ATOM 1491 C CA . VAL B 1 23 ? -3.256 12.859 16.375 1 96.62 23 VAL B CA 1
ATOM 1492 C C . VAL B 1 23 ? -2.262 11.969 15.625 1 96.62 23 VAL B C 1
ATOM 1494 O O . VAL B 1 23 ? -2.416 11.727 14.422 1 96.62 23 VAL B O 1
ATOM 1497 N N . ILE B 1 24 ? -1.232 11.562 16.359 1 98.19 24 ILE B N 1
ATOM 1498 C CA . ILE B 1 24 ? -0.284 10.586 15.836 1 98.19 24 ILE B CA 1
ATOM 1499 C C . ILE B 1 24 ? -0.22 9.375 16.766 1 98.19 24 ILE B C 1
ATOM 1501 O O . ILE B 1 24 ? -0.01 9.523 17.969 1 98.19 24 ILE B O 1
ATOM 1505 N N . LEU B 1 25 ? -0.499 8.195 16.297 1 98.12 25 LEU B N 1
ATOM 1506 C CA . LEU B 1 25 ? -0.159 6.93 16.938 1 98.12 25 LEU B CA 1
ATOM 1507 C C . LEU B 1 25 ? 1.072 6.305 16.297 1 98.12 25 LEU B C 1
ATOM 1509 O O . LEU B 1 25 ? 1.086 6.055 15.094 1 98.12 25 LEU B O 1
ATOM 1513 N N . ASP B 1 26 ? 2.107 6.18 17.016 1 98.38 26 ASP B N 1
ATOM 1514 C CA . ASP B 1 26 ? 3.387 5.625 16.578 1 98.38 26 ASP B CA 1
ATOM 1515 C C . ASP B 1 26 ? 3.711 4.336 17.328 1 98.38 26 ASP B C 1
ATOM 1517 O O . ASP B 1 26 ? 4.105 4.375 18.484 1 98.38 26 ASP B O 1
ATOM 1521 N N . ASP B 1 27 ? 3.557 3.188 16.625 1 97.06 27 ASP B N 1
ATOM 1522 C CA . ASP B 1 27 ? 3.676 1.88 17.266 1 97.06 27 ASP B CA 1
ATOM 1523 C C . ASP B 1 27 ? 4.715 1.015 16.562 1 97.06 27 ASP B C 1
ATOM 1525 O O . ASP B 1 27 ? 4.703 0.896 15.328 1 97.06 27 ASP B O 1
ATOM 1529 N N . THR B 1 28 ? 5.613 0.504 17.344 1 96.38 28 THR B N 1
ATOM 1530 C CA . THR B 1 28 ? 6.539 -0.51 16.844 1 96.38 28 THR B CA 1
ATOM 1531 C C . THR B 1 28 ? 6.25 -1.863 17.484 1 96.38 28 THR B C 1
ATOM 1533 O O . THR B 1 28 ? 6.18 -1.97 18.719 1 96.38 28 THR B O 1
ATOM 1536 N N . THR B 1 29 ? 6.016 -2.887 16.672 1 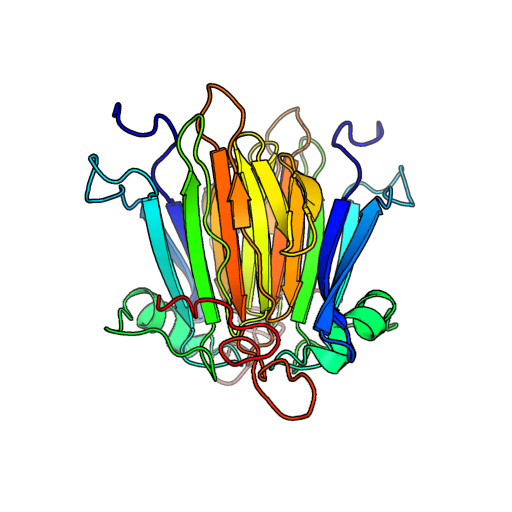91.94 29 THR B N 1
ATOM 1537 C CA . THR B 1 29 ? 5.629 -4.199 17.172 1 91.94 29 THR B CA 1
ATOM 1538 C C . THR B 1 29 ? 6.605 -5.27 16.688 1 91.94 29 THR B C 1
ATOM 1540 O O . THR B 1 29 ? 6.539 -5.699 15.539 1 91.94 29 THR B O 1
ATOM 1543 N N . PRO B 1 30 ? 7.422 -5.77 17.531 1 83 30 PRO B N 1
ATOM 1544 C CA . PRO B 1 30 ? 8.305 -6.863 17.125 1 83 30 PRO B CA 1
ATOM 1545 C C . PRO B 1 30 ? 7.547 -8.141 16.766 1 83 30 PRO B C 1
ATOM 1547 O O . PRO B 1 30 ? 6.488 -8.414 17.344 1 83 30 PRO B O 1
ATOM 1550 N N . PHE B 1 31 ? 8.102 -8.844 15.789 1 80.56 31 PHE B N 1
ATOM 1551 C CA . PHE B 1 31 ? 7.516 -10.148 15.477 1 80.56 31 PHE B CA 1
ATOM 1552 C C . PHE B 1 31 ? 7.598 -11.078 16.672 1 80.56 31 PHE B C 1
ATOM 1554 O O . PHE B 1 31 ? 8.602 -11.086 17.406 1 80.56 31 PHE B O 1
ATOM 1561 N N . ALA B 1 32 ? 6.465 -11.75 16.953 1 65.31 32 ALA B N 1
ATOM 1562 C CA . ALA B 1 32 ? 6.348 -12.547 18.172 1 65.31 32 ALA B CA 1
ATOM 1563 C C . ALA B 1 32 ? 7.305 -13.742 18.141 1 65.31 32 ALA B C 1
ATOM 1565 O O . ALA B 1 32 ? 8.031 -13.992 19.094 1 65.31 32 ALA B O 1
ATOM 1566 N N . ASN B 1 33 ? 7.07 -14.617 17.125 1 63.81 33 ASN B N 1
ATOM 1567 C CA . ASN B 1 33 ? 7.777 -15.898 17.141 1 63.81 33 ASN B CA 1
ATOM 1568 C C . ASN B 1 33 ? 9.078 -15.82 16.344 1 63.81 33 ASN B C 1
ATOM 1570 O O . ASN B 1 33 ? 9.055 -15.805 15.109 1 63.81 33 ASN B O 1
ATOM 1574 N N . PRO B 1 34 ? 10.125 -15.852 17.016 1 60.69 34 PRO B N 1
ATOM 1575 C CA . PRO B 1 34 ? 11.414 -15.742 16.344 1 60.69 34 PRO B CA 1
ATOM 1576 C C . PRO B 1 34 ? 11.75 -16.984 15.5 1 60.69 34 PRO B C 1
ATOM 1578 O O . PRO B 1 34 ? 12.609 -16.922 14.617 1 60.69 34 PRO B O 1
ATOM 1581 N N . LYS B 1 35 ? 11.023 -18.094 15.836 1 60.34 35 LYS B N 1
ATOM 1582 C CA . LYS B 1 35 ? 11.406 -19.328 15.164 1 60.34 35 LYS B CA 1
ATOM 1583 C C . LYS B 1 35 ? 10.672 -19.484 13.836 1 60.34 35 LYS B C 1
ATOM 1585 O O . LYS B 1 35 ? 10.969 -20.391 13.055 1 60.34 35 LYS B O 1
ATOM 1590 N N . GLU B 1 36 ? 9.766 -18.516 13.586 1 63.56 36 GLU B N 1
ATOM 1591 C CA . GLU B 1 36 ? 9.008 -18.688 12.352 1 63.56 36 GLU B CA 1
ATOM 1592 C C . GLU B 1 36 ? 9.859 -18.344 11.125 1 63.56 36 GLU B C 1
ATOM 1594 O O . GLU B 1 36 ? 10.625 -17.391 11.148 1 63.56 36 GLU B O 1
ATOM 1599 N N . GLU B 1 37 ? 9.859 -19.328 10.211 1 74.5 37 GLU B N 1
ATOM 1600 C CA . GLU B 1 37 ? 10.586 -19.125 8.961 1 74.5 37 GLU B CA 1
ATOM 1601 C C . GLU B 1 37 ? 10.047 -17.922 8.195 1 74.5 37 GLU B C 1
ATOM 1603 O O . GLU B 1 37 ? 10.812 -17.031 7.816 1 74.5 37 GLU B O 1
ATOM 1608 N N . LEU B 1 38 ? 8.82 -17.875 7.922 1 83.81 38 LEU B N 1
ATOM 1609 C CA . LEU B 1 38 ? 8.133 -16.719 7.359 1 83.81 38 LEU B CA 1
ATOM 1610 C C . LEU B 1 38 ? 7.445 -15.914 8.453 1 83.81 38 LEU B C 1
ATOM 1612 O O . LEU B 1 38 ? 6.734 -16.469 9.297 1 83.81 38 LEU B O 1
ATOM 1616 N N . LYS B 1 39 ? 7.855 -14.711 8.578 1 88.94 39 LYS B N 1
ATOM 1617 C CA . LYS B 1 39 ? 7.234 -13.836 9.57 1 88.94 39 LYS B CA 1
ATOM 1618 C C . LYS B 1 39 ? 6.215 -12.898 8.914 1 88.94 39 LYS B C 1
ATOM 1620 O O . LYS B 1 39 ? 6.484 -12.32 7.863 1 88.94 39 LYS B O 1
ATOM 1625 N N . ALA B 1 40 ? 5.086 -12.883 9.516 1 91 40 ALA B N 1
ATOM 1626 C CA . ALA B 1 40 ? 4.035 -11.992 9.031 1 91 40 ALA B CA 1
ATOM 1627 C C . ALA B 1 40 ? 3.377 -11.242 10.188 1 91 40 ALA B C 1
ATOM 1629 O O . ALA B 1 40 ? 3.246 -11.773 11.289 1 91 40 ALA B O 1
ATOM 1630 N N . PHE B 1 41 ? 3.021 -9.992 9.859 1 91 41 PHE B N 1
ATOM 1631 C CA . PHE B 1 41 ? 2.391 -9.125 10.852 1 91 41 PHE B CA 1
ATOM 1632 C C . PHE B 1 41 ? 1.316 -8.258 10.203 1 91 41 PHE B C 1
ATOM 1634 O O . PHE B 1 41 ? 1.562 -7.613 9.188 1 91 41 PHE B O 1
ATOM 1641 N N . VAL B 1 42 ? 0.084 -8.344 10.758 1 95.25 42 VAL B N 1
ATOM 1642 C CA . VAL B 1 42 ? -0.971 -7.422 10.352 1 95.25 42 VAL B CA 1
ATOM 1643 C C . VAL B 1 42 ? -0.976 -6.203 11.273 1 95.25 42 VAL B C 1
ATOM 1645 O O . VAL B 1 42 ? -1.325 -6.309 12.445 1 95.25 42 VAL B O 1
ATOM 1648 N N . GLY B 1 43 ? -0.698 -5.047 10.711 1 96.31 43 GLY B N 1
ATOM 1649 C CA . GLY B 1 43 ? -0.475 -3.877 11.539 1 96.31 43 GLY B CA 1
ATOM 1650 C C . GLY B 1 43 ? -1.682 -2.959 11.617 1 96.31 43 GLY B C 1
ATOM 1651 O O . GLY B 1 43 ? -1.725 -2.049 12.445 1 96.31 43 GLY B O 1
ATOM 1652 N N . TYR B 1 44 ? -2.605 -3.109 10.758 1 97.94 44 TYR B N 1
ATOM 1653 C CA . TYR B 1 44 ? -3.824 -2.309 10.734 1 97.94 44 TYR B CA 1
ATOM 1654 C C . TYR B 1 44 ? -4.918 -3.002 9.93 1 97.94 44 TYR B C 1
ATOM 1656 O O . TYR B 1 44 ? -4.648 -3.584 8.883 1 97.94 44 TYR B O 1
ATOM 1664 N N . VAL B 1 45 ? -6.078 -2.994 10.422 1 98 45 VAL B N 1
ATOM 1665 C CA . VAL B 1 45 ? -7.246 -3.48 9.695 1 98 45 VAL B CA 1
ATOM 1666 C C . VAL B 1 45 ? -8.273 -2.361 9.562 1 98 45 VAL B C 1
ATOM 1668 O O . VAL B 1 45 ? -8.656 -1.738 10.555 1 98 45 VAL B O 1
ATOM 1671 N N . GLN B 1 46 ? -8.602 -1.981 8.352 1 98.31 46 GLN B N 1
ATOM 1672 C CA . GLN B 1 46 ? -9.742 -1.142 8 1 98.31 46 GLN B CA 1
ATOM 1673 C C . GLN B 1 46 ? -10.969 -1.987 7.684 1 98.31 46 GLN B 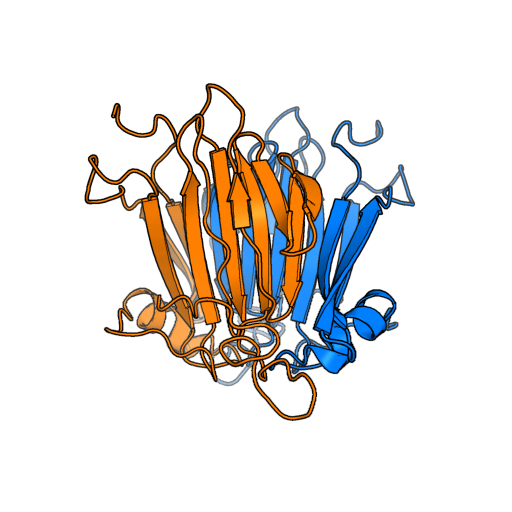C 1
ATOM 1675 O O . GLN B 1 46 ? -11.062 -2.582 6.609 1 98.31 46 GLN B O 1
ATOM 1680 N N . PRO B 1 47 ? -11.914 -2.066 8.602 1 97.12 47 PRO B N 1
ATOM 1681 C CA . PRO B 1 47 ? -13.016 -3.023 8.469 1 97.12 47 PRO B CA 1
ATOM 1682 C C . PRO B 1 47 ? -14.062 -2.58 7.453 1 97.12 47 PRO B C 1
ATOM 1684 O O . PRO B 1 47 ? -15.242 -2.91 7.598 1 97.12 47 PRO B O 1
ATOM 1687 N N . ASP B 1 48 ? -13.758 -1.742 6.559 1 95.88 48 ASP B N 1
ATOM 1688 C CA . ASP B 1 48 ? -14.578 -1.257 5.457 1 95.88 48 ASP B CA 1
ATOM 1689 C C . ASP B 1 48 ? -13.727 -0.942 4.23 1 95.88 48 ASP B C 1
ATOM 1691 O O . ASP B 1 48 ? -12.562 -0.542 4.363 1 95.88 48 ASP B O 1
ATOM 1695 N N . ALA B 1 49 ? -14.336 -1.096 3.062 1 95 49 ALA B N 1
ATOM 1696 C CA . ALA B 1 49 ? -13.609 -0.755 1.842 1 95 49 ALA B CA 1
ATOM 1697 C C . ALA B 1 49 ? -13.422 0.754 1.718 1 95 49 ALA B C 1
ATOM 1699 O O . ALA B 1 49 ? -12.516 1.218 1.02 1 95 49 ALA B O 1
ATOM 1700 N N . ILE B 1 50 ? -14.305 1.455 2.332 1 96.75 50 ILE B N 1
ATOM 1701 C CA . ILE B 1 50 ? -14.219 2.91 2.371 1 96.75 50 ILE B CA 1
ATOM 1702 C C . ILE B 1 50 ? -13.711 3.361 3.74 1 96.75 50 ILE B C 1
ATOM 1704 O O . ILE B 1 50 ? -14.219 2.922 4.773 1 96.75 50 ILE B O 1
ATOM 1708 N N . GLY B 1 51 ? -12.664 4.184 3.773 1 97.69 51 GLY B N 1
ATOM 1709 C CA . GLY B 1 51 ? -12.141 4.699 5.027 1 97.69 51 GLY B CA 1
ATOM 1710 C C . GLY B 1 51 ? -13.141 5.543 5.793 1 97.69 51 GLY B C 1
ATOM 1711 O O . GLY B 1 51 ? -13.969 6.227 5.191 1 97.69 51 GLY B O 1
ATOM 1712 N N . LYS B 1 52 ? -13.055 5.5 7.016 1 97.44 52 LYS B N 1
ATOM 1713 C CA . LYS B 1 52 ? -13.812 6.336 7.945 1 97.44 52 LYS B CA 1
ATOM 1714 C C . LYS B 1 52 ? -12.891 7 8.961 1 97.44 52 LYS B C 1
ATOM 1716 O O . LYS B 1 52 ? -12.562 6.41 9.992 1 97.44 52 LYS B O 1
ATOM 1721 N N . PRO B 1 53 ? -12.578 8.242 8.695 1 97 53 PRO B N 1
ATOM 1722 C CA . PRO B 1 53 ? -11.57 8.891 9.531 1 97 53 PRO B CA 1
ATOM 1723 C C . PRO B 1 53 ? -11.969 8.953 11.008 1 97 53 PRO B C 1
ATOM 1725 O O . PRO B 1 53 ? -11.109 8.891 11.891 1 97 53 PRO B O 1
ATOM 1728 N N . ASP B 1 54 ? -13.25 9.055 11.281 1 95.5 54 ASP B N 1
ATOM 1729 C CA . ASP B 1 54 ? -13.711 9.125 12.672 1 95.5 54 ASP B CA 1
ATOM 1730 C C . ASP B 1 54 ? -13.484 7.789 13.383 1 95.5 54 ASP B C 1
ATOM 1732 O O . ASP B 1 54 ? -13.555 7.719 14.609 1 95.5 54 ASP B O 1
ATOM 1736 N N . GLN B 1 55 ? -13.227 6.742 12.648 1 97.06 55 GLN B N 1
ATOM 1737 C CA . GLN B 1 55 ? -13.031 5.414 13.219 1 97.06 55 GLN B CA 1
ATOM 1738 C C . GLN B 1 55 ? -11.555 5.02 13.195 1 97.06 55 GLN B C 1
ATOM 1740 O O . GLN B 1 55 ? -11.18 3.965 13.711 1 97.06 55 GLN B O 1
ATOM 1745 N N . ALA B 1 56 ? -10.695 5.848 12.617 1 97.81 56 ALA B N 1
ATOM 1746 C CA . ALA B 1 56 ? -9.32 5.477 12.312 1 97.81 56 ALA B CA 1
ATOM 1747 C C . ALA B 1 56 ? -8.586 5.02 13.57 1 97.81 56 ALA B C 1
ATOM 1749 O O . ALA B 1 56 ? -7.883 4.008 13.555 1 97.81 56 ALA B O 1
ATOM 1750 N N . LEU B 1 57 ? -8.742 5.707 14.633 1 96.56 57 LEU B N 1
ATOM 1751 C CA . LEU B 1 57 ? -8.047 5.371 15.867 1 96.56 57 LEU B CA 1
ATOM 1752 C C . LEU B 1 57 ? -8.594 4.082 16.469 1 96.56 57 LEU B C 1
ATOM 1754 O O . LEU B 1 57 ? -7.836 3.254 16.969 1 96.56 57 LEU B O 1
ATOM 1758 N N . LYS B 1 58 ? -9.906 4.02 16.5 1 96.75 58 LYS B N 1
ATOM 1759 C CA . LYS B 1 58 ? -10.516 2.785 16.984 1 96.75 58 LYS B CA 1
ATOM 1760 C C . LYS B 1 58 ? -10.047 1.581 16.172 1 96.75 58 LYS B C 1
ATOM 1762 O O . LYS B 1 58 ? -9.773 0.518 16.734 1 96.75 58 LYS B O 1
ATOM 1767 N N . TRP B 1 59 ? -9.914 1.684 14.867 1 97.62 59 TRP B N 1
ATOM 1768 C CA . TRP B 1 59 ? -9.492 0.596 13.992 1 97.62 59 TRP B CA 1
ATOM 1769 C C . TRP B 1 59 ? -8.055 0.193 14.273 1 97.62 59 TRP B C 1
ATOM 1771 O O . TRP B 1 59 ? -7.633 -0.918 13.938 1 97.62 59 TRP B O 1
ATOM 1781 N N . ALA B 1 60 ? -7.23 1.1 14.812 1 96.62 60 ALA B N 1
ATOM 1782 C CA . ALA B 1 60 ? -5.848 0.78 15.156 1 96.62 60 ALA B CA 1
ATOM 1783 C C . ALA B 1 60 ? -5.781 -0.34 16.188 1 96.62 60 ALA B C 1
ATOM 1785 O O . ALA B 1 60 ? -4.754 -1.01 16.312 1 96.62 60 ALA B O 1
ATOM 1786 N N . GLU B 1 61 ? -6.859 -0.563 16.891 1 95.56 61 GLU B N 1
ATOM 1787 C CA . GLU B 1 61 ? -6.895 -1.59 17.922 1 95.56 61 GLU B CA 1
ATOM 1788 C C . GL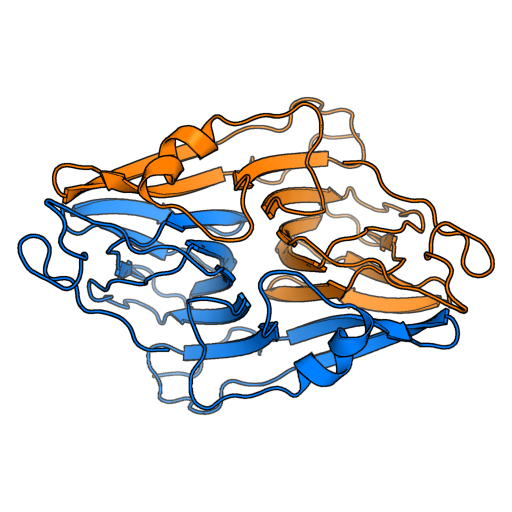U B 1 61 ? -7.699 -2.805 17.469 1 95.56 61 GLU B C 1
ATOM 1790 O O . GLU B 1 61 ? -7.836 -3.777 18.219 1 95.56 61 GLU B O 1
ATOM 1795 N N . TYR B 1 62 ? -8.242 -2.707 16.344 1 94.56 62 TYR B N 1
ATOM 1796 C CA . TYR B 1 62 ? -9.094 -3.771 15.82 1 94.56 62 TYR B CA 1
ATOM 1797 C C . TYR B 1 62 ? -8.266 -4.988 15.422 1 94.56 62 TYR B C 1
ATOM 1799 O O . TYR B 1 62 ? -7.434 -4.91 14.516 1 94.56 62 TYR B O 1
ATOM 1807 N N . LYS B 1 63 ? -8.414 -6.098 16.094 1 91.25 63 LYS B N 1
ATOM 1808 C CA . LYS B 1 63 ? -7.707 -7.348 15.828 1 91.25 63 LYS B CA 1
ATOM 1809 C C . LYS B 1 63 ? -8.68 -8.516 15.719 1 91.25 63 LYS B C 1
ATOM 1811 O O . LYS B 1 63 ? -8.812 -9.312 16.656 1 91.25 63 LYS B O 1
ATOM 1816 N N . PRO B 1 64 ? -9.25 -8.641 14.594 1 90.38 64 PRO B N 1
ATOM 1817 C CA . PRO B 1 64 ? -10.188 -9.75 14.445 1 90.38 64 PRO B CA 1
ATOM 1818 C C . PRO B 1 64 ? -9.492 -11.109 14.398 1 90.38 64 PRO B C 1
ATOM 1820 O O . PRO B 1 64 ? -8.312 -11.195 14.039 1 90.38 64 PRO B O 1
ATOM 1823 N N . ASP B 1 65 ? -10.219 -12.133 14.648 1 88.94 65 ASP B N 1
ATOM 1824 C CA . ASP B 1 65 ? -9.688 -13.484 14.547 1 88.94 65 ASP B CA 1
ATOM 1825 C C . ASP B 1 65 ? -9.336 -13.836 13.102 1 88.94 65 ASP B C 1
ATOM 1827 O O . ASP B 1 65 ? -8.336 -14.508 12.852 1 88.94 65 ASP B O 1
ATOM 1831 N N . ARG B 1 66 ? -10.211 -13.344 12.211 1 89.69 66 ARG B N 1
ATOM 1832 C CA . ARG B 1 66 ? -10.008 -13.539 10.773 1 89.69 66 ARG B CA 1
ATOM 1833 C C . ARG B 1 66 ? -10.258 -12.242 10.008 1 89.69 66 ARG B C 1
ATOM 1835 O O . ARG B 1 66 ? -11.219 -11.523 10.281 1 89.69 66 ARG B O 1
ATOM 1842 N N . ILE B 1 67 ? -9.43 -11.992 9.172 1 89.12 67 ILE B N 1
ATOM 1843 C CA . ILE B 1 67 ? -9.602 -10.805 8.344 1 89.12 67 ILE B CA 1
ATOM 1844 C C . ILE B 1 67 ? -10.422 -11.148 7.105 1 89.12 67 ILE B C 1
ATOM 1846 O O . ILE B 1 67 ? -10.055 -12.047 6.348 1 89.12 67 ILE B O 1
ATOM 1850 N N . SER B 1 68 ? -11.453 -10.414 6.941 1 87.25 68 SER B N 1
ATOM 1851 C CA . SER B 1 68 ? -12.336 -10.633 5.801 1 87.25 68 SER B CA 1
ATOM 1852 C C . SER B 1 68 ? -11.703 -10.125 4.508 1 87.25 68 SER B C 1
ATOM 1854 O O . SER B 1 68 ? -11.117 -9.047 4.48 1 87.25 68 SER B O 1
ATOM 1856 N N . HIS B 1 69 ? -11.82 -10.875 3.424 1 88.31 69 HIS B N 1
ATOM 1857 C CA . HIS B 1 69 ? -11.312 -10.477 2.117 1 88.31 69 HIS B CA 1
ATOM 1858 C C . HIS B 1 69 ? -12.422 -9.875 1.254 1 88.31 69 HIS B C 1
ATOM 1860 O O . HIS B 1 69 ? -12.188 -9.539 0.091 1 88.31 69 HIS B O 1
ATOM 1866 N N . ASP B 1 70 ? -13.539 -9.703 1.823 1 89.06 70 ASP B N 1
ATOM 1867 C CA . ASP B 1 70 ? -14.688 -9.195 1.081 1 89.06 70 ASP B CA 1
ATOM 1868 C C . ASP B 1 70 ? -14.875 -7.695 1.318 1 89.06 70 ASP B C 1
ATOM 1870 O O . ASP B 1 70 ? -15.414 -6.988 0.466 1 89.06 70 ASP B O 1
ATOM 1874 N N . ASP B 1 71 ? -14.43 -7.312 2.41 1 91.12 71 ASP B N 1
ATOM 1875 C CA . ASP B 1 71 ? -14.844 -5.941 2.693 1 91.12 71 ASP B CA 1
ATOM 1876 C C . ASP B 1 71 ? -13.797 -5.219 3.541 1 91.12 71 ASP B C 1
ATOM 1878 O O . ASP B 1 71 ? -13.984 -4.051 3.898 1 91.12 71 ASP B O 1
ATOM 1882 N N . GLN B 1 72 ? -12.766 -5.895 3.93 1 96.31 72 GLN B N 1
ATOM 1883 C CA . GLN B 1 72 ? -11.789 -5.262 4.809 1 96.31 72 GLN B CA 1
ATOM 1884 C C . GLN B 1 72 ? -10.461 -5.055 4.094 1 96.31 72 GLN B C 1
ATOM 1886 O O . GLN B 1 72 ? -10.07 -5.859 3.242 1 96.31 72 GLN B O 1
ATOM 1891 N N . ILE B 1 73 ? -9.844 -3.996 4.438 1 97.94 73 ILE B N 1
ATOM 1892 C CA . ILE B 1 73 ? -8.492 -3.709 3.979 1 97.94 73 ILE B CA 1
ATOM 1893 C C . ILE B 1 73 ? -7.496 -3.939 5.117 1 97.94 73 ILE B C 1
ATOM 1895 O O . ILE B 1 73 ? -7.789 -3.629 6.273 1 97.94 73 ILE B O 1
ATOM 1899 N N . SER B 1 74 ? -6.332 -4.52 4.801 1 97.69 74 SER B N 1
ATOM 1900 C CA . SER B 1 74 ? -5.348 -4.734 5.855 1 97.69 74 SER B CA 1
ATOM 1901 C C . SER B 1 74 ? -3.947 -4.352 5.391 1 97.69 74 SER B C 1
ATOM 1903 O O . SER B 1 74 ? -3.596 -4.562 4.227 1 97.69 74 SER B O 1
ATOM 1905 N N . LEU B 1 75 ? -3.184 -3.725 6.277 1 98.38 75 LEU B N 1
ATOM 1906 C CA . LEU B 1 75 ? -1.76 -3.439 6.133 1 98.38 75 LEU B CA 1
ATOM 1907 C C . LEU B 1 75 ? -0.919 -4.547 6.762 1 98.38 75 LEU B C 1
ATOM 1909 O O . LEU B 1 75 ? -1.111 -4.895 7.93 1 98.38 75 LEU B O 1
ATOM 1913 N N . ARG B 1 76 ? 0.085 -5.09 5.957 1 96.94 76 ARG B N 1
ATOM 1914 C CA . ARG B 1 76 ? 0.814 -6.266 6.422 1 96.94 76 ARG B CA 1
ATOM 1915 C C . ARG B 1 76 ? 2.305 -6.137 6.125 1 96.94 76 ARG B C 1
ATOM 1917 O O . ARG B 1 76 ? 2.693 -5.594 5.09 1 96.94 76 ARG B O 1
ATOM 1924 N N . TRP B 1 77 ? 3.115 -6.621 7.047 1 96.81 77 TRP B N 1
ATOM 1925 C CA . TRP B 1 77 ? 4.527 -6.895 6.805 1 96.81 77 TRP B CA 1
ATOM 1926 C C . TRP B 1 77 ? 4.773 -8.391 6.637 1 96.81 77 TRP B C 1
ATOM 1928 O O . TRP B 1 77 ? 4.211 -9.203 7.371 1 96.81 77 TRP B O 1
ATOM 1938 N N . VAL B 1 78 ? 5.621 -8.773 5.711 1 95.88 78 VAL B N 1
ATOM 1939 C CA . VAL B 1 78 ? 6.047 -10.156 5.539 1 95.88 78 VAL B CA 1
ATOM 1940 C C . VAL B 1 78 ? 7.562 -10.211 5.359 1 95.88 78 VAL B C 1
ATOM 1942 O O . VAL B 1 78 ? 8.109 -9.586 4.445 1 95.88 78 VAL B O 1
ATOM 1945 N N . ASP B 1 79 ? 8.242 -10.891 6.195 1 95.88 79 ASP B N 1
ATOM 1946 C CA . ASP B 1 79 ? 9.672 -11.172 6.105 1 95.88 79 ASP B CA 1
ATOM 1947 C C . ASP B 1 79 ? 9.922 -12.586 5.605 1 95.88 79 ASP B C 1
ATOM 1949 O O . ASP B 1 79 ? 9.391 -13.555 6.164 1 95.88 79 ASP B O 1
ATOM 1953 N N . LEU B 1 80 ? 10.688 -12.688 4.625 1 95.69 80 LEU B N 1
ATOM 1954 C CA . LEU B 1 80 ? 11.07 -13.992 4.102 1 95.69 80 LEU B CA 1
ATOM 1955 C C . LEU B 1 80 ? 12.539 -14.289 4.41 1 95.69 80 LEU B C 1
ATOM 1957 O O . LEU B 1 80 ? 13.422 -13.484 4.105 1 95.69 80 LEU B O 1
ATOM 1961 N N . PRO B 1 81 ? 12.836 -15.43 4.961 1 94.5 81 PRO B N 1
ATOM 1962 C CA . PRO B 1 81 ? 14.227 -15.781 5.281 1 94.5 81 PRO B CA 1
ATOM 1963 C C . PRO B 1 81 ? 15.047 -16.125 4.043 1 94.5 81 PRO B C 1
ATOM 1965 O O . PRO B 1 81 ? 14.484 -16.375 2.975 1 94.5 81 PRO B O 1
ATOM 1968 N N . PRO B 1 82 ? 16.375 -16.125 4.25 1 95.31 82 PRO B N 1
ATOM 1969 C CA . PRO B 1 82 ? 17.234 -16.578 3.154 1 95.31 82 PRO B CA 1
ATOM 1970 C C . PRO B 1 82 ? 16.875 -17.984 2.676 1 95.31 82 PRO B C 1
ATOM 1972 O O . PRO B 1 82 ? 16.547 -18.859 3.488 1 95.31 82 PRO B O 1
ATOM 1975 N N . HIS B 1 83 ? 16.812 -18.141 1.335 1 95.56 83 HIS B N 1
ATOM 1976 C CA . HIS B 1 83 ? 16.625 -19.422 0.667 1 95.56 83 HIS B CA 1
ATOM 1977 C C . HIS B 1 83 ? 15.227 -19.969 0.89 1 95.56 83 HIS B C 1
ATOM 1979 O O . HIS B 1 83 ? 15 -21.188 0.801 1 95.56 83 HIS B O 1
ATOM 1985 N N . ASN B 1 84 ? 14.359 -19.047 1.234 1 94.38 84 ASN B N 1
ATOM 1986 C CA . ASN B 1 84 ? 12.961 -19.438 1.317 1 94.38 84 ASN B CA 1
ATOM 1987 C C . ASN B 1 84 ? 12.438 -19.953 -0.026 1 94.38 84 ASN B C 1
ATOM 1989 O O . ASN B 1 84 ? 12.625 -19.297 -1.053 1 94.38 84 ASN B O 1
ATOM 1993 N N . LYS B 1 85 ? 11.82 -21.078 0.004 1 94.62 85 LYS B N 1
ATOM 1994 C CA . LYS B 1 85 ? 11.055 -21.594 -1.132 1 94.62 85 LYS B CA 1
ATOM 1995 C C . LYS B 1 85 ? 9.555 -21.578 -0.841 1 94.62 85 LYS B C 1
ATOM 1997 O O . LYS B 1 85 ? 9.062 -22.391 -0.066 1 94.62 85 LYS B O 1
ATOM 2002 N N . GLY B 1 86 ? 8.883 -20.641 -1.54 1 92.5 86 GLY B N 1
ATOM 2003 C CA . GLY B 1 86 ? 7.465 -20.5 -1.268 1 92.5 86 GLY B CA 1
ATOM 2004 C C . GLY B 1 86 ? 6.609 -21.531 -1.973 1 92.5 86 GLY B C 1
ATOM 2005 O O . GLY B 1 86 ? 7.035 -22.125 -2.963 1 92.5 86 GLY B O 1
ATOM 2006 N N . PHE B 1 87 ? 5.391 -21.719 -1.499 1 92.25 87 PHE B N 1
ATOM 2007 C CA . PHE B 1 87 ? 4.406 -22.578 -2.146 1 92.25 87 PHE B CA 1
ATOM 2008 C C . PHE B 1 87 ? 3.396 -21.734 -2.932 1 92.25 87 PHE B C 1
ATOM 2010 O O . PHE B 1 87 ? 3.072 -20.625 -2.539 1 92.25 87 PHE B O 1
ATOM 2017 N N . GLN B 1 88 ? 3.006 -22.406 -3.967 1 93.56 88 GLN B N 1
ATOM 2018 C CA . GLN B 1 88 ? 1.942 -21.766 -4.73 1 93.56 88 GLN B CA 1
ATOM 2019 C C . GLN B 1 88 ? 0.656 -21.688 -3.916 1 93.56 88 GLN B C 1
ATOM 2021 O O . GLN B 1 88 ? 0.166 -22.688 -3.406 1 93.56 88 GLN B O 1
ATOM 2026 N N . HIS B 1 89 ? 0.115 -20.453 -3.82 1 94.75 89 HIS B N 1
ATOM 2027 C CA . HIS B 1 89 ? -1.13 -20.25 -3.088 1 94.75 89 HIS B CA 1
ATOM 2028 C C . HIS B 1 89 ? -1.971 -19.156 -3.725 1 94.75 89 HIS B C 1
ATOM 2030 O O . HIS B 1 89 ? -1.451 -18.328 -4.48 1 94.75 89 HIS B O 1
ATOM 2036 N N . TYR B 1 90 ? -3.264 -19.281 -3.428 1 94.31 90 TYR B N 1
ATOM 2037 C CA . TYR B 1 90 ? -4.277 -18.359 -3.936 1 94.31 90 TYR B CA 1
ATOM 2038 C C . TYR B 1 90 ? -4.695 -17.359 -2.863 1 94.31 90 TYR B C 1
ATOM 2040 O O . TYR B 1 90 ? -4.965 -17.75 -1.723 1 94.31 90 TYR B O 1
ATOM 2048 N N . THR B 1 91 ? -4.602 -16.078 -3.191 1 93.88 91 THR B N 1
ATOM 2049 C CA . THR B 1 91 ? -5.242 -15.078 -2.35 1 93.88 91 THR B CA 1
ATOM 2050 C C . THR B 1 91 ? -6.422 -14.438 -3.074 1 93.88 91 THR B C 1
ATOM 2052 O O . THR B 1 91 ? -6.312 -14.07 -4.246 1 93.88 91 THR B O 1
ATOM 2055 N N . ASN B 1 92 ? -7.59 -14.32 -2.381 1 95.06 92 ASN B N 1
ATOM 2056 C CA . ASN B 1 92 ? -8.766 -13.68 -2.961 1 95.06 92 ASN B CA 1
ATOM 2057 C C . ASN B 1 92 ? -8.812 -12.188 -2.631 1 95.06 92 ASN B C 1
ATOM 2059 O O . ASN B 1 92 ? -9.828 -11.688 -2.154 1 95.06 92 ASN B O 1
ATOM 2063 N N . THR B 1 93 ? -7.758 -11.5 -2.822 1 97.06 93 THR B N 1
ATOM 2064 C CA . THR B 1 93 ? -7.582 -10.062 -2.615 1 97.06 93 THR B CA 1
ATOM 2065 C C . THR B 1 93 ? -6.762 -9.453 -3.744 1 97.06 93 THR B C 1
ATOM 2067 O O . THR B 1 93 ? -6.113 -10.172 -4.508 1 97.06 93 THR B O 1
ATOM 2070 N N . PHE B 1 94 ? -6.906 -8.195 -3.963 1 98.25 94 PHE B N 1
ATOM 2071 C CA . PHE B 1 94 ? -5.875 -7.418 -4.645 1 98.25 94 PHE B CA 1
ATOM 2072 C C . PHE B 1 94 ? -4.789 -6.984 -3.668 1 98.25 94 PHE B C 1
ATOM 2074 O O . PHE B 1 94 ? -5.016 -6.109 -2.828 1 98.25 94 PHE B O 1
ATOM 2081 N N . ASP B 1 95 ? -3.654 -7.602 -3.758 1 98.38 95 ASP B N 1
ATOM 2082 C CA . ASP B 1 95 ? -2.533 -7.266 -2.887 1 98.38 95 ASP B CA 1
ATOM 2083 C C . ASP B 1 95 ? -1.601 -6.258 -3.555 1 98.38 95 ASP B C 1
ATOM 2085 O O . ASP B 1 95 ? -1.067 -6.52 -4.637 1 98.38 95 ASP B O 1
ATOM 2089 N N . TYR B 1 96 ? -1.481 -5.113 -2.975 1 98.88 96 TYR B N 1
ATOM 2090 C CA . TYR B 1 96 ? -0.455 -4.145 -3.35 1 98.88 96 TYR B CA 1
ATOM 2091 C C . TYR B 1 96 ? 0.782 -4.297 -2.473 1 98.88 96 TYR B C 1
ATOM 2093 O O . TYR B 1 96 ? 0.804 -3.826 -1.333 1 98.88 96 TYR B O 1
ATOM 2101 N N . LEU B 1 97 ? 1.793 -4.945 -2.998 1 98.88 97 LEU B N 1
ATOM 2102 C CA . LEU B 1 97 ? 3.004 -5.246 -2.242 1 98.88 97 LEU B CA 1
ATOM 2103 C C . LEU B 1 97 ? 4.141 -4.312 -2.641 1 98.88 97 LEU B C 1
ATOM 2105 O O . LEU B 1 97 ? 4.367 -4.074 -3.828 1 98.88 97 LEU B O 1
ATOM 2109 N N . ILE B 1 98 ? 4.797 -3.807 -1.66 1 98.94 98 ILE B N 1
ATOM 2110 C CA . ILE B 1 98 ? 5.918 -2.896 -1.88 1 98.94 98 ILE B CA 1
ATOM 2111 C C . ILE B 1 98 ? 7.184 -3.479 -1.257 1 98.94 98 ILE B C 1
ATOM 2113 O O . ILE B 1 98 ? 7.223 -3.758 -0.056 1 98.94 98 ILE B O 1
ATOM 2117 N N . MET B 1 99 ? 8.195 -3.65 -2.055 1 98.94 99 MET B N 1
ATOM 2118 C CA . MET B 1 99 ? 9.461 -4.188 -1.565 1 98.94 99 MET B CA 1
ATOM 2119 C C . MET B 1 99 ? 10.227 -3.141 -0.764 1 98.94 99 MET B C 1
ATOM 2121 O O . MET B 1 99 ? 10.508 -2.051 -1.267 1 98.94 99 MET B O 1
ATOM 2125 N N . THR B 1 100 ? 10.641 -3.498 0.45 1 98.75 100 THR B N 1
ATOM 2126 C CA . THR B 1 100 ? 11.32 -2.51 1.281 1 98.75 100 THR B CA 1
ATOM 2127 C C . THR B 1 100 ? 12.734 -2.975 1.629 1 98.75 100 THR B C 1
ATOM 2129 O O . THR B 1 100 ? 13.609 -2.156 1.912 1 98.75 100 THR B O 1
ATOM 2132 N N . HIS B 1 101 ? 12.984 -4.234 1.712 1 98.5 101 HIS B N 1
ATOM 2133 C CA . HIS B 1 101 ? 14.297 -4.789 2.023 1 98.5 101 HIS B CA 1
ATOM 2134 C C . HIS B 1 101 ? 14.594 -6.016 1.164 1 98.5 101 HIS B C 1
ATOM 2136 O O . HIS B 1 101 ? 13.727 -6.871 0.973 1 98.5 101 HIS B O 1
ATOM 2142 N N . GLY B 1 102 ? 15.781 -6.086 0.61 1 98.12 102 GLY B N 1
ATOM 2143 C CA . GLY B 1 102 ? 16.25 -7.262 -0.102 1 98.12 102 GLY B CA 1
ATOM 2144 C C . GLY B 1 102 ? 15.625 -7.426 -1.472 1 98.12 102 GLY B C 1
ATOM 2145 O O . GLY B 1 102 ? 15.234 -6.441 -2.104 1 98.12 102 GLY B O 1
ATOM 2146 N N . GLU B 1 103 ? 15.742 -8.602 -1.935 1 98.31 103 GLU B N 1
ATOM 2147 C CA . GLU B 1 103 ? 15.18 -9 -3.219 1 98.31 103 GLU B CA 1
ATOM 2148 C C . GLU B 1 103 ? 14.445 -10.336 -3.109 1 98.31 103 GLU B C 1
ATOM 2150 O O . GLU B 1 103 ? 14.82 -11.188 -2.305 1 98.31 103 GLU B O 1
ATOM 2155 N N . LEU B 1 104 ? 13.445 -10.477 -3.883 1 98.75 104 LEU B N 1
ATOM 2156 C CA . LEU B 1 104 ? 12.656 -11.703 -3.916 1 98.75 104 LEU B CA 1
ATOM 2157 C C . LEU B 1 104 ? 12.359 -12.125 -5.352 1 98.75 104 LEU B C 1
ATOM 2159 O O . LEU B 1 104 ? 12.578 -11.344 -6.285 1 98.75 104 LEU B O 1
ATOM 2163 N N . GLU B 1 105 ? 11.953 -13.32 -5.453 1 98.88 105 GLU B N 1
ATOM 2164 C CA . GLU B 1 105 ? 11.477 -13.836 -6.734 1 98.88 105 GLU B CA 1
ATOM 2165 C C . GLU B 1 105 ? 9.992 -14.203 -6.656 1 98.88 105 GLU B C 1
ATOM 2167 O O . GLU B 1 105 ? 9.594 -15 -5.812 1 98.88 105 GLU B O 1
ATOM 2172 N N . LEU B 1 106 ? 9.234 -13.547 -7.492 1 98.69 106 LEU B N 1
ATOM 2173 C CA . LEU B 1 106 ? 7.832 -13.883 -7.703 1 98.69 106 LEU B CA 1
ATOM 2174 C C . LEU B 1 106 ? 7.688 -14.969 -8.766 1 98.69 106 LEU B C 1
ATOM 2176 O O . LEU B 1 106 ? 8.289 -14.875 -9.836 1 98.69 106 LEU B O 1
ATOM 2180 N N . GLU B 1 107 ? 6.91 -15.938 -8.414 1 97.94 107 GLU B N 1
ATOM 2181 C CA . GLU B 1 107 ? 6.742 -17.047 -9.359 1 97.94 107 GLU B CA 1
ATOM 2182 C C . GLU B 1 107 ? 5.27 -17.391 -9.531 1 97.94 107 GLU B C 1
ATOM 2184 O O . GLU B 1 107 ? 4.523 -17.484 -8.555 1 97.94 107 GLU B O 1
ATOM 2189 N N . LEU B 1 108 ? 4.887 -17.625 -10.773 1 96.94 108 LEU B N 1
ATOM 2190 C CA . LEU B 1 108 ? 3.535 -18.078 -11.078 1 96.94 108 LEU B CA 1
ATOM 2191 C C . LEU B 1 108 ? 3.518 -19.594 -11.32 1 96.94 108 LEU B C 1
ATOM 2193 O O . LEU B 1 108 ? 4.57 -20.219 -11.461 1 96.94 108 LEU B O 1
ATOM 2197 N N . PRO B 1 109 ? 2.348 -20.172 -11.352 1 93 109 PRO B N 1
ATOM 2198 C CA . PRO B 1 109 ? 2.246 -21.641 -11.461 1 93 109 PRO B CA 1
ATOM 2199 C C . PRO B 1 109 ? 2.871 -22.172 -12.742 1 93 109 PRO B C 1
ATOM 2201 O O . PRO B 1 109 ? 3.367 -23.312 -12.766 1 93 109 PRO B O 1
ATOM 2204 N N . ASP B 1 110 ? 2.811 -21.438 -13.758 1 93 110 ASP B N 1
ATOM 2205 C CA . ASP B 1 110 ? 3.312 -21.922 -15.039 1 93 110 ASP B CA 1
ATOM 2206 C C . ASP B 1 110 ? 4.824 -21.734 -15.141 1 93 110 ASP B C 1
ATOM 2208 O O . ASP B 1 110 ? 5.418 -22 -16.188 1 93 110 ASP B O 1
ATOM 2212 N N . GLY B 1 111 ? 5.395 -21.156 -14.156 1 95.44 111 GLY B N 1
ATOM 2213 C CA . GLY B 1 111 ? 6.844 -21.062 -14.109 1 95.44 111 GLY B CA 1
ATOM 2214 C C . GLY B 1 111 ? 7.375 -19.688 -14.422 1 95.44 111 GLY B C 1
ATOM 2215 O O . GLY B 1 111 ? 8.578 -19.438 -14.305 1 95.44 111 GLY B O 1
ATOM 2216 N N . GLN B 1 112 ? 6.555 -18.766 -14.883 1 97.44 112 GLN B N 1
ATOM 2217 C CA . GLN B 1 112 ? 7.004 -17.391 -15.062 1 97.44 112 GLN B CA 1
ATOM 2218 C C . GLN B 1 112 ? 7.539 -16.812 -13.758 1 97.44 112 GLN B C 1
ATOM 2220 O O . GLN B 1 112 ? 6.977 -17.062 -12.688 1 97.44 112 GLN B O 1
ATOM 2225 N N . LYS B 1 113 ? 8.633 -16.062 -13.93 1 98.31 113 LYS B N 1
ATOM 2226 C CA . LYS B 1 113 ? 9.273 -15.5 -12.742 1 98.31 113 LYS B CA 1
ATOM 2227 C C . LYS B 1 113 ? 9.68 -14.047 -12.977 1 98.31 113 LYS B C 1
ATOM 2229 O O . LYS B 1 113 ? 9.953 -13.648 -14.109 1 98.31 113 LYS B O 1
ATOM 2234 N N . ARG B 1 114 ? 9.703 -13.289 -11.914 1 98.81 114 ARG B N 1
ATOM 2235 C CA . ARG B 1 114 ? 10.312 -11.969 -11.875 1 98.81 114 ARG B CA 1
ATOM 2236 C C . ARG B 1 114 ? 11.07 -11.75 -10.57 1 98.81 114 ARG B C 1
ATOM 2238 O O . ARG B 1 114 ? 10.57 -12.07 -9.492 1 98.81 114 ARG B O 1
ATOM 2245 N N . THR B 1 115 ? 12.266 -11.312 -10.719 1 98.81 115 THR B N 1
ATOM 2246 C CA . THR B 1 115 ? 12.969 -10.805 -9.539 1 98.81 115 THR B CA 1
ATOM 2247 C C . THR B 1 115 ? 12.492 -9.398 -9.195 1 98.81 115 THR B C 1
ATOM 2249 O O . THR B 1 115 ? 12.375 -8.547 -10.078 1 98.81 115 THR B O 1
ATOM 2252 N N . VAL B 1 116 ? 12.203 -9.18 -7.941 1 98.75 116 VAL B N 1
ATOM 2253 C CA . VAL B 1 116 ? 11.742 -7.867 -7.504 1 98.75 116 VAL B CA 1
ATOM 2254 C C . VAL B 1 116 ? 12.711 -7.309 -6.461 1 98.75 116 VAL B C 1
ATOM 2256 O O . VAL B 1 116 ? 13.312 -8.062 -5.695 1 98.75 116 VAL B O 1
ATOM 2259 N N . LYS B 1 117 ? 12.805 -5.965 -6.453 1 98.44 117 LYS B N 1
ATOM 2260 C CA . LYS B 1 117 ? 13.766 -5.27 -5.602 1 98.44 117 LYS B CA 1
ATOM 2261 C C . LYS B 1 117 ? 13.102 -4.102 -4.875 1 98.44 117 LYS B C 1
ATOM 2263 O O . LYS B 1 117 ? 11.945 -3.766 -5.141 1 98.44 117 LYS B O 1
ATOM 2268 N N . VAL B 1 118 ? 13.938 -3.52 -3.979 1 98.5 118 VAL B N 1
ATOM 2269 C CA . VAL B 1 118 ? 13.438 -2.422 -3.158 1 98.5 118 VAL B CA 1
ATOM 2270 C C . VAL B 1 118 ? 12.891 -1.314 -4.055 1 98.5 118 VAL B C 1
ATOM 2272 O O . VAL B 1 118 ? 13.539 -0.901 -5.016 1 98.5 118 VAL B O 1
ATOM 2275 N N . GLY B 1 119 ? 11.664 -0.914 -3.723 1 98.25 119 GLY B N 1
ATOM 2276 C CA . GLY B 1 119 ? 11.031 0.151 -4.484 1 98.25 119 GLY B CA 1
ATOM 2277 C C . GLY B 1 119 ? 10.031 -0.36 -5.508 1 98.25 119 GLY B C 1
ATOM 2278 O O . GLY B 1 119 ? 9.188 0.397 -5.992 1 98.25 119 GLY B O 1
ATOM 2279 N N . ASP B 1 120 ? 10.172 -1.641 -5.91 1 98.75 120 ASP B N 1
ATOM 2280 C CA . ASP B 1 120 ? 9.195 -2.232 -6.812 1 98.75 120 ASP B CA 1
ATOM 2281 C C . ASP B 1 120 ? 7.836 -2.381 -6.125 1 98.75 120 ASP B C 1
ATOM 2283 O O . ASP B 1 120 ? 7.77 -2.65 -4.926 1 98.75 120 ASP B O 1
ATOM 2287 N N . ALA B 1 121 ? 6.805 -2.186 -6.883 1 98.88 121 ALA B N 1
ATOM 2288 C CA . ALA B 1 121 ? 5.457 -2.504 -6.41 1 98.88 121 ALA B CA 1
ATOM 2289 C C . ALA B 1 121 ? 4.844 -3.635 -7.23 1 98.88 121 ALA B C 1
ATOM 2291 O O . ALA B 1 121 ? 4.977 -3.664 -8.453 1 98.88 121 ALA B O 1
ATOM 2292 N N . ILE B 1 122 ? 4.242 -4.551 -6.543 1 98.88 122 ILE B N 1
ATOM 2293 C CA . ILE B 1 122 ? 3.588 -5.703 -7.152 1 98.88 122 ILE B CA 1
ATOM 2294 C C . ILE B 1 122 ? 2.092 -5.66 -6.859 1 98.88 122 ILE B C 1
ATOM 2296 O O . ILE B 1 122 ? 1.684 -5.465 -5.711 1 98.88 122 ILE B O 1
ATOM 2300 N N . ILE B 1 123 ? 1.312 -5.766 -7.852 1 98.88 123 ILE B N 1
ATOM 2301 C CA . ILE B 1 123 ? -0.125 -5.961 -7.695 1 98.88 123 ILE B CA 1
ATOM 2302 C C . ILE B 1 123 ? -0.485 -7.414 -8.008 1 98.88 123 ILE B C 1
ATOM 2304 O O . ILE B 1 123 ? -0.348 -7.863 -9.148 1 98.88 123 ILE B O 1
ATOM 2308 N N . GLN B 1 124 ? -0.873 -8.141 -7.047 1 98.56 124 GLN B N 1
ATOM 2309 C CA . GLN B 1 124 ? -1.393 -9.492 -7.227 1 98.56 124 GLN B CA 1
ATOM 2310 C C . GLN B 1 124 ? -2.918 -9.492 -7.273 1 98.56 124 GLN B C 1
ATOM 2312 O O . GLN B 1 124 ? -3.576 -9.328 -6.246 1 98.56 124 GLN B O 1
ATOM 2317 N N . ALA B 1 125 ? -3.525 -9.711 -8.422 1 98.31 125 ALA B N 1
ATOM 2318 C CA . ALA B 1 125 ? -4.965 -9.602 -8.648 1 98.31 125 ALA B CA 1
ATOM 2319 C C . ALA B 1 125 ? -5.652 -10.953 -8.484 1 98.31 125 ALA B C 1
ATOM 2321 O O . ALA B 1 125 ? -5.941 -11.633 -9.469 1 98.31 125 ALA B O 1
ATOM 2322 N N . ALA B 1 126 ? -5.91 -11.281 -7.188 1 97.06 126 ALA B N 1
ATOM 2323 C CA . ALA B 1 126 ? -6.621 -12.508 -6.832 1 97.06 126 ALA B CA 1
ATOM 2324 C C . ALA B 1 126 ? -6.105 -13.695 -7.645 1 97.06 126 ALA B C 1
ATOM 2326 O O . ALA B 1 126 ? -6.891 -14.414 -8.258 1 97.06 126 ALA B O 1
ATOM 2327 N N . ASN B 1 127 ? -4.809 -13.898 -7.598 1 97.06 127 ASN B N 1
ATOM 2328 C CA . ASN B 1 127 ? -4.234 -14.961 -8.414 1 97.06 127 ASN B CA 1
ATOM 2329 C C . ASN B 1 127 ? -3.381 -15.914 -7.578 1 97.06 127 ASN B C 1
ATOM 2331 O O . ASN B 1 127 ? -3.209 -15.703 -6.375 1 97.06 127 ASN B O 1
ATOM 2335 N N . VAL B 1 128 ? -2.965 -17 -8.164 1 96.5 128 VAL B N 1
ATOM 2336 C CA . VAL B 1 128 ? -2.043 -17.953 -7.551 1 96.5 128 VAL B CA 1
ATOM 2337 C C . VAL B 1 128 ? -0.604 -17.5 -7.781 1 96.5 128 VAL B C 1
ATOM 2339 O O . VAL B 1 128 ? -0.246 -17.078 -8.883 1 96.5 128 VAL B O 1
ATOM 2342 N N . HIS B 1 129 ? 0.196 -17.531 -6.789 1 97.25 129 HIS B N 1
ATOM 2343 C CA . HIS B 1 129 ? 1.583 -17.078 -6.848 1 97.25 129 HIS B CA 1
ATOM 2344 C C . HIS B 1 129 ? 2.41 -17.703 -5.727 1 97.25 129 HIS B C 1
ATOM 2346 O O . HIS B 1 129 ? 1.86 -18.328 -4.816 1 97.25 129 HIS B O 1
ATOM 2352 N N . SER B 1 130 ? 3.686 -17.594 -5.828 1 96.69 130 SER B N 1
ATOM 2353 C CA . SER B 1 130 ? 4.602 -17.922 -4.738 1 96.69 130 SER B CA 1
ATOM 2354 C C . SER B 1 130 ? 5.754 -16.922 -4.676 1 96.69 130 SER B C 1
ATOM 2356 O O . SER B 1 130 ? 6.027 -16.219 -5.652 1 96.69 130 SER B O 1
ATOM 2358 N N . TRP B 1 131 ? 6.387 -16.891 -3.529 1 97.62 131 TRP B N 1
ATOM 2359 C CA . TRP B 1 131 ? 7.531 -16.016 -3.283 1 97.62 131 TRP B CA 1
ATOM 2360 C C . TRP B 1 131 ? 8.75 -16.828 -2.844 1 97.62 131 TRP B C 1
ATOM 2362 O O . TRP B 1 131 ? 8.688 -17.562 -1.862 1 97.62 131 TRP B O 1
ATOM 2372 N N . ASN B 1 132 ? 9.797 -16.625 -3.525 1 98.06 132 ASN B N 1
ATOM 2373 C CA . ASN B 1 132 ? 11.078 -17.266 -3.203 1 98.06 132 ASN B CA 1
ATOM 2374 C C . ASN B 1 132 ? 12.125 -16.219 -2.814 1 98.06 132 ASN B C 1
ATOM 2376 O O . ASN B 1 132 ? 12.109 -15.094 -3.311 1 98.06 132 ASN B O 1
ATOM 2380 N N . ASN B 1 133 ? 12.969 -16.578 -1.929 1 97.88 133 ASN B N 1
ATOM 2381 C CA . ASN B 1 133 ? 14.188 -15.836 -1.62 1 97.88 133 ASN B CA 1
ATOM 2382 C C . ASN B 1 133 ? 15.438 -16.641 -1.957 1 97.88 133 ASN B C 1
ATOM 2384 O O . ASN B 1 133 ? 15.859 -17.5 -1.175 1 97.88 133 ASN B O 1
ATOM 2388 N N . ASN B 1 134 ? 15.992 -16.281 -3.018 1 98.12 134 ASN B N 1
ATOM 2389 C CA . ASN B 1 134 ? 17.141 -17.047 -3.514 1 98.12 134 ASN B CA 1
ATOM 2390 C C . ASN B 1 134 ? 18.453 -16.453 -3.023 1 98.12 134 ASN B C 1
ATOM 2392 O O . ASN B 1 134 ? 19.531 -16.781 -3.545 1 98.12 134 ASN B O 1
ATOM 2396 N N . THR B 1 135 ? 18.375 -15.539 -2.131 1 97.75 135 THR B N 1
ATOM 2397 C CA . THR B 1 135 ? 19.562 -14.852 -1.651 1 97.75 135 THR B CA 1
ATOM 2398 C C . THR B 1 135 ? 19.938 -15.328 -0.251 1 97.75 135 THR B C 1
ATOM 2400 O O . THR B 1 135 ? 19.234 -16.141 0.342 1 97.75 135 THR B O 1
ATOM 2403 N N . ASP B 1 136 ? 21.094 -14.773 0.302 1 96.31 136 ASP B N 1
ATOM 2404 C CA . ASP B 1 136 ? 21.578 -15.094 1.64 1 96.31 136 ASP B CA 1
ATOM 2405 C C . ASP B 1 136 ? 21.125 -14.062 2.66 1 96.31 136 ASP B C 1
ATOM 2407 O O . ASP B 1 136 ? 21.562 -14.078 3.814 1 96.31 136 ASP B O 1
ATOM 2411 N N . GLN B 1 137 ? 20.297 -13.172 2.24 1 95.75 137 GLN B N 1
ATOM 2412 C CA . GLN B 1 137 ? 19.828 -12.109 3.117 1 95.75 137 GLN B CA 1
ATOM 2413 C C . GLN B 1 137 ? 18.312 -12.164 3.287 1 95.75 137 GLN B C 1
ATOM 2415 O O . GLN B 1 137 ? 17.609 -12.633 2.395 1 95.75 137 GLN B O 1
ATOM 2420 N N . TRP B 1 138 ? 17.812 -11.695 4.426 1 95.81 138 TRP B N 1
ATOM 2421 C CA . TRP B 1 138 ? 16.375 -11.547 4.621 1 95.81 138 TRP B CA 1
ATOM 2422 C C . TRP B 1 138 ? 15.805 -10.5 3.664 1 95.81 138 TRP B C 1
ATOM 2424 O O . TRP B 1 138 ? 16.5 -9.57 3.264 1 95.81 138 TRP B O 1
ATOM 2434 N N . ALA B 1 139 ? 14.609 -10.711 3.285 1 97.44 139 ALA B N 1
ATOM 2435 C CA . ALA B 1 139 ? 13.875 -9.75 2.463 1 97.44 139 ALA B CA 1
ATOM 2436 C C . ALA B 1 139 ? 12.492 -9.469 3.045 1 97.44 139 ALA B C 1
ATOM 2438 O O . ALA B 1 139 ? 11.945 -10.289 3.785 1 97.44 139 ALA B O 1
ATOM 2439 N N . ARG B 1 140 ? 12 -8.234 2.738 1 98 140 ARG B N 1
ATOM 2440 C CA . ARG B 1 140 ? 10.695 -7.82 3.248 1 98 140 ARG B CA 1
ATOM 2441 C C . ARG B 1 140 ? 9.898 -7.074 2.18 1 98 140 ARG B C 1
ATOM 2443 O O . ARG B 1 140 ? 10.438 -6.207 1.49 1 98 140 ARG B O 1
ATOM 2450 N N . PHE B 1 141 ? 8.648 -7.43 2.08 1 98.56 141 PHE B N 1
ATOM 2451 C CA . PHE B 1 141 ? 7.711 -6.477 1.503 1 98.56 141 PHE B CA 1
ATOM 2452 C C . PHE B 1 141 ? 6.656 -6.066 2.523 1 98.56 141 PHE B C 1
ATOM 2454 O O . PHE B 1 141 ? 6.426 -6.777 3.504 1 98.56 141 PHE B O 1
ATOM 2461 N N . VAL B 1 142 ? 6.148 -4.91 2.377 1 98.69 142 VAL B N 1
ATOM 2462 C CA . VAL B 1 142 ? 4.973 -4.391 3.072 1 98.69 142 VAL B CA 1
ATOM 2463 C C . VAL B 1 142 ? 3.814 -4.242 2.09 1 98.69 142 VAL B C 1
ATOM 2465 O O . VAL B 1 142 ? 4.008 -3.787 0.958 1 98.69 142 VAL B O 1
ATOM 2468 N N . GLY B 1 143 ? 2.646 -4.688 2.49 1 98.06 143 GLY B N 1
ATOM 2469 C CA . GLY B 1 143 ? 1.56 -4.719 1.524 1 98.06 143 GLY B CA 1
ATOM 2470 C C . GLY B 1 143 ? 0.24 -4.234 2.096 1 98.06 143 GLY B C 1
ATOM 2471 O O . GLY B 1 143 ? 0.077 -4.156 3.314 1 98.06 143 GLY B O 1
ATOM 2472 N N . VAL B 1 144 ? -0.606 -3.832 1.229 1 98.75 144 VAL B N 1
ATOM 2473 C CA . VAL B 1 144 ? -2.004 -3.512 1.496 1 98.75 144 VAL B CA 1
ATOM 2474 C C . VAL B 1 144 ? -2.91 -4.473 0.729 1 98.75 144 VAL B C 1
ATOM 2476 O O . VAL B 1 144 ? -2.904 -4.488 -0.504 1 98.75 144 VAL B O 1
ATOM 2479 N N . ALA B 1 145 ? -3.59 -5.289 1.459 1 98.12 145 ALA B N 1
ATOM 2480 C CA . ALA B 1 145 ? -4.562 -6.195 0.85 1 98.12 145 ALA B CA 1
ATOM 2481 C C . ALA B 1 145 ? -5.941 -5.551 0.781 1 98.12 145 ALA B C 1
ATOM 2483 O O . ALA B 1 145 ? -6.504 -5.16 1.807 1 98.12 145 ALA B O 1
ATOM 2484 N N . VAL B 1 146 ? -6.457 -5.449 -0.415 1 98.12 146 VAL B N 1
ATOM 2485 C CA . VAL B 1 146 ? -7.773 -4.867 -0.654 1 98.12 146 VAL B CA 1
ATOM 2486 C C . VAL B 1 146 ? -8.75 -5.957 -1.104 1 98.12 146 VAL B C 1
ATOM 2488 O O . VAL B 1 146 ? -8.352 -6.898 -1.8 1 98.12 146 VAL B O 1
ATOM 2491 N N . PRO B 1 147 ? -9.984 -5.793 -0.672 1 97.25 147 PRO B N 1
ATOM 2492 C CA . PRO B 1 147 ? -10.961 -6.812 -1.059 1 97.25 147 PRO B CA 1
ATOM 2493 C C . PRO B 1 147 ? -11.078 -6.973 -2.572 1 97.25 147 PRO B C 1
ATOM 2495 O O . PRO B 1 147 ? -10.852 -6.02 -3.318 1 97.25 147 PRO B O 1
ATOM 2498 N N . SER B 1 148 ? -11.484 -8.172 -2.896 1 97.38 148 SER B N 1
ATOM 2499 C CA . SER B 1 148 ? -11.617 -8.469 -4.32 1 97.38 148 SER B CA 1
ATOM 2500 C C . SER B 1 148 ? -12.711 -9.508 -4.566 1 97.38 148 SER B C 1
ATOM 2502 O O . SER B 1 148 ? -12.945 -10.375 -3.73 1 97.38 148 SER B O 1
ATOM 2504 N N . GLU B 1 149 ? -13.32 -9.336 -5.688 1 96.5 149 GLU B N 1
ATOM 2505 C CA . GLU B 1 149 ? -14.031 -10.5 -6.207 1 96.5 149 GLU B CA 1
ATOM 2506 C C . GLU B 1 149 ? -13.078 -11.656 -6.465 1 96.5 149 GLU B C 1
ATOM 2508 O O . GLU B 1 149 ? -11.859 -11.461 -6.559 1 96.5 149 GLU B O 1
ATOM 2513 N N . ALA B 1 150 ? -13.648 -12.812 -6.594 1 95.19 150 ALA B N 1
ATOM 2514 C CA . ALA B 1 150 ? -12.82 -13.977 -6.895 1 95.19 150 ALA B CA 1
ATOM 2515 C C . ALA B 1 150 ? -12.523 -14.07 -8.391 1 95.19 150 ALA B C 1
ATOM 2517 O O . ALA B 1 150 ? -13.391 -13.789 -9.219 1 95.19 150 ALA B O 1
ATOM 2518 N N . ALA B 1 151 ? -11.289 -14.43 -8.688 1 95.12 151 ALA B N 1
ATOM 2519 C CA . ALA B 1 151 ? -11 -14.828 -10.062 1 95.12 151 ALA B CA 1
ATOM 2520 C C . ALA B 1 151 ? -11.633 -16.188 -10.383 1 95.12 151 ALA B C 1
ATOM 2522 O O . ALA B 1 151 ? -11.633 -17.094 -9.547 1 95.12 151 ALA B O 1
ATOM 2523 N N . LYS B 1 152 ? -12.125 -16.281 -11.633 1 94.25 152 LYS B N 1
ATOM 2524 C CA . LYS B 1 152 ? -12.781 -17.531 -12.016 1 94.25 152 LYS B CA 1
ATOM 2525 C C . LYS B 1 152 ? -12.289 -18.031 -13.367 1 94.25 152 LYS B C 1
ATOM 2527 O O . LYS B 1 152 ? -12.023 -17.219 -14.266 1 94.25 152 LYS B O 1
ATOM 2532 N N . VAL B 1 153 ? -12.117 -19.266 -13.406 1 93.25 153 VAL B N 1
ATOM 2533 C CA . VAL B 1 153 ? -11.875 -19.984 -14.656 1 93.25 153 VAL B CA 1
ATOM 2534 C C . VAL B 1 153 ? -12.969 -21.031 -14.867 1 93.25 153 VAL B C 1
ATOM 2536 O O . VAL B 1 153 ? -13.195 -21.891 -14.016 1 93.25 153 VAL B O 1
ATOM 2539 N N . ASP B 1 154 ? -13.688 -20.875 -16.047 1 92.31 154 ASP B N 1
ATOM 2540 C CA . ASP B 1 154 ? -14.82 -21.75 -16.328 1 92.31 154 ASP B CA 1
ATOM 2541 C C . ASP B 1 154 ? -15.812 -21.75 -15.164 1 92.31 154 ASP B C 1
ATOM 2543 O O . ASP B 1 154 ? -16.266 -22.812 -14.727 1 92.31 154 ASP B O 1
ATOM 2547 N N . GLY B 1 155 ? -15.969 -20.562 -14.586 1 92.62 155 GLY B N 1
ATOM 2548 C CA . GLY B 1 155 ? -16.953 -20.359 -13.539 1 92.62 155 GLY B CA 1
ATOM 2549 C C . GLY B 1 155 ? -16.484 -20.844 -12.18 1 92.62 155 GLY B C 1
ATOM 2550 O O . GLY B 1 155 ? -17.203 -20.703 -11.188 1 92.62 155 GLY B O 1
ATOM 2551 N N . LYS B 1 156 ? -15.312 -21.375 -12.086 1 93.75 156 LYS B N 1
ATOM 2552 C CA . LYS B 1 156 ? -14.789 -21.922 -10.844 1 93.75 156 LYS B CA 1
ATOM 2553 C C . LYS B 1 156 ? -13.664 -21.062 -10.297 1 93.75 156 LYS B C 1
ATOM 2555 O O . LYS B 1 156 ? -12.836 -20.547 -11.055 1 93.75 156 LYS B O 1
ATOM 2560 N N . THR B 1 157 ? -13.586 -20.969 -8.984 1 93.75 157 THR B N 1
ATOM 2561 C CA . THR B 1 157 ? -12.523 -20.203 -8.344 1 93.75 157 THR B CA 1
ATOM 2562 C C . THR B 1 157 ? -11.188 -20.938 -8.469 1 93.75 157 THR B C 1
ATOM 2564 O O . THR B 1 157 ? -11.141 -22.094 -8.867 1 93.75 157 THR B O 1
ATOM 2567 N N . LEU B 1 158 ? -10.094 -20.234 -8.117 1 94.44 158 LEU B N 1
ATOM 2568 C CA . LEU B 1 158 ? -8.766 -20.719 -8.461 1 94.44 158 LEU B CA 1
ATOM 2569 C C . LEU B 1 158 ? -8.305 -21.781 -7.465 1 94.44 158 LEU B C 1
ATOM 2571 O O . LEU B 1 158 ? -7.281 -22.438 -7.68 1 94.44 158 LEU B O 1
ATOM 2575 N N . ASP B 1 159 ? -9.023 -21.938 -6.359 1 89.56 159 ASP B N 1
ATOM 2576 C CA . ASP B 1 159 ? -8.688 -23 -5.418 1 89.56 159 ASP B CA 1
ATOM 2577 C C . ASP B 1 159 ? -9.367 -24.312 -5.809 1 89.56 159 ASP B C 1
ATOM 2579 O O . ASP B 1 159 ? -9.289 -25.297 -5.07 1 89.56 159 ASP B O 1
ATOM 2583 N N . GLN B 1 160 ? -9.984 -24.297 -6.852 1 89.94 160 GLN B N 1
ATOM 2584 C CA . GLN B 1 160 ? -10.641 -25.469 -7.418 1 89.94 160 GLN B CA 1
ATOM 2585 C C . GLN B 1 160 ? -10.016 -25.875 -8.75 1 89.94 160 GLN B C 1
ATOM 2587 O O . GLN B 1 160 ? -9.367 -25.047 -9.406 1 89.94 160 GLN B O 1
ATOM 2592 N N . PRO B 1 161 ? -10.172 -27.203 -9.039 1 87.44 161 PRO B N 1
ATOM 2593 C CA . PRO B 1 161 ? -9.766 -27.531 -10.406 1 87.44 161 PRO B CA 1
ATOM 2594 C C . PRO B 1 161 ? -10.43 -26.641 -11.453 1 87.44 161 PRO B C 1
ATOM 2596 O O . PRO B 1 161 ? -11.586 -26.234 -11.273 1 87.44 161 PRO B O 1
ATOM 2599 N N . PRO B 1 162 ? -9.781 -26.25 -12.469 1 84.75 162 PRO B N 1
ATOM 2600 C CA . PRO B 1 162 ? -8.555 -26.859 -12.992 1 84.75 162 PRO B CA 1
ATOM 2601 C C . PRO B 1 162 ? -7.289 -26.219 -12.406 1 84.75 162 PRO B C 1
ATOM 2603 O O . PRO B 1 162 ? -6.188 -26.734 -12.609 1 84.75 162 PRO B O 1
ATOM 2606 N N . VAL B 1 163 ? -7.34 -25.078 -11.742 1 81 163 VAL B N 1
ATOM 2607 C CA . VAL B 1 163 ? -6.145 -24.406 -11.25 1 81 163 VAL B CA 1
ATOM 2608 C C . VAL B 1 163 ? -5.707 -25.047 -9.922 1 81 163 VAL B C 1
ATOM 2610 O O . VAL B 1 163 ? -4.531 -25.359 -9.742 1 81 163 VAL B O 1
ATOM 2613 N N . ASN B 1 164 ? -6.574 -25.312 -9.023 1 82.25 164 ASN B N 1
ATOM 2614 C CA . ASN B 1 164 ? -6.387 -26.031 -7.762 1 82.25 164 ASN B CA 1
ATOM 2615 C C . ASN B 1 164 ? -5.293 -25.375 -6.914 1 82.25 164 ASN B C 1
ATOM 2617 O O . ASN B 1 164 ? -4.414 -26.078 -6.398 1 82.25 164 ASN B O 1
ATOM 2621 N N . GLY B 1 165 ? -5.359 -24.109 -6.832 1 82.62 165 GLY B N 1
ATOM 2622 C CA . GLY B 1 165 ? -4.438 -23.406 -5.957 1 82.62 165 GLY B CA 1
ATOM 2623 C C . GLY B 1 165 ? -4.812 -23.5 -4.492 1 82.62 165 GLY B C 1
ATOM 2624 O O . GLY B 1 165 ? -5.996 -23.516 -4.148 1 82.62 165 GLY B O 1
ATOM 2625 N N . PHE B 1 166 ? -3.783 -23.531 -3.625 1 82 166 PHE B N 1
ATOM 2626 C CA . PHE B 1 166 ? -4.047 -23.484 -2.191 1 82 166 PHE B CA 1
ATOM 2627 C C . PHE B 1 166 ? -4.562 -22.109 -1.776 1 82 166 PHE B C 1
ATOM 2629 O O . PHE B 1 166 ? -3.92 -21.094 -2.043 1 82 166 PHE B O 1
ATOM 2636 N N . HIS B 1 167 ? -5.668 -22.109 -1.176 1 82.88 167 HIS B N 1
ATOM 2637 C CA . HIS B 1 167 ? -6.223 -20.828 -0.724 1 82.88 167 HIS B CA 1
ATOM 2638 C C . HIS B 1 167 ? -5.594 -20.391 0.597 1 82.88 167 HIS B C 1
ATOM 2640 O O . HIS B 1 167 ? -5.855 -21 1.641 1 82.88 167 HIS B O 1
ATOM 2646 N N . ALA B 1 168 ? -4.812 -19.375 0.552 1 80.81 168 ALA B N 1
ATOM 2647 C CA . ALA B 1 168 ? -4.164 -18.875 1.764 1 80.81 168 ALA B CA 1
ATOM 2648 C C . ALA B 1 168 ? -5.188 -18.281 2.727 1 80.81 168 ALA B C 1
ATOM 2650 O O . ALA B 1 168 ? -6.098 -17.562 2.307 1 80.81 168 ALA B O 1
ATOM 2651 N N . GLN B 1 169 ? -5.184 -18.719 3.971 1 68.69 169 GLN B N 1
ATOM 2652 C CA . GLN B 1 169 ? -6.055 -18.172 5.008 1 68.69 169 GLN B CA 1
ATOM 2653 C C . GLN B 1 169 ? -5.273 -17.297 5.973 1 68.69 169 GLN B C 1
ATOM 2655 O O . GLN B 1 169 ? -4.234 -17.703 6.496 1 68.69 169 GLN B O 1
ATOM 2660 N N . PHE B 1 170 ? -5.402 -15.992 5.859 1 64.12 170 PHE B N 1
ATOM 2661 C CA . PHE B 1 170 ? -4.695 -15.102 6.773 1 64.12 170 PHE B CA 1
ATOM 2662 C C . PHE B 1 170 ? -5.602 -14.672 7.918 1 64.12 170 PHE B C 1
ATOM 2664 O O . PHE B 1 170 ? -6.82 -14.617 7.766 1 64.12 170 PHE B O 1
#

InterPro domains:
  IPR011051 RmlC-like cupin domain superfamily [SSF51182] (61-149)
  IPR014710 RmlC-like jelly roll fold [G3DSA:2.60.120.10] (28-162)
  IPR047142 Oryzines biosynthesis cluster protein J/Cupin-domain-containing oxidoreductase virC-like [PTHR36156] (1-160)

Radius of gyration: 19.29 Å; Cα contacts (8 Å, |Δi|>4): 968; chains: 2; bounding box: 41×54×38 Å

Nearest PDB structures (foldseek):
  3es1-assembly1_A-2  TM=8.742E-01  e=4.577E-12  Novosphingobium aromaticivorans DSM 12444
  8x0v-assembly1_B  TM=8.570E-01  e=3.955E-11  Stachybotrys sp.
  5wsf-assembly2_C  TM=7.922E-01  e=6.061E-06  Thermotoga maritima MSB8
  4b29-assembly1_A  TM=8.657E-01  e=3.131E-04  Roseovarius nubinhibens ISM
  5cu1-assembly1_A  TM=7.990E-01  e=1.423E-04  Ruegeria pomeroyi DSS-3

Solvent-accessible surface area (backbone atoms only — not comparable to full-atom values): 17521 Å² total; per-residue (Å²): 111,80,62,77,88,64,80,57,51,33,43,35,40,34,33,51,40,75,86,61,45,74,43,76,49,80,46,74,52,64,80,84,64,57,75,48,65,68,41,74,45,78,74,37,38,40,88,34,56,54,34,47,31,90,44,46,70,64,28,62,69,50,75,68,95,58,66,53,43,73,40,21,29,37,35,34,42,38,38,42,36,50,58,34,77,50,62,68,26,22,42,53,24,31,32,44,33,33,26,37,36,49,51,37,32,43,34,36,87,85,62,55,70,46,80,44,39,57,57,29,35,35,37,40,28,23,32,56,34,26,54,28,20,88,45,92,52,60,21,30,37,41,29,40,36,31,12,21,45,73,32,54,34,91,86,28,46,50,60,32,72,90,66,49,25,45,65,64,82,98,112,80,60,76,88,64,79,57,50,32,43,34,39,36,32,50,42,74,88,60,45,71,44,77,49,79,46,74,51,64,79,83,64,55,75,48,66,68,41,73,45,78,73,37,38,40,87,35,56,53,36,48,32,92,42,47,70,65,28,62,70,52,75,67,95,59,67,54,43,74,40,21,28,35,35,36,42,39,38,41,37,50,60,35,77,49,61,66,26,24,42,52,22,31,32,44,33,32,25,36,37,51,54,37,32,42,34,35,88,87,63,54,71,44,77,44,38,57,56,28,34,36,37,39,29,23,30,58,34,27,54,29,17,88,44,90,51,59,20,28,35,39,30,41,36,31,13,20,45,71,32,54,34,91,86,28,45,51,59,32,73,91,66,51,24,44,66,65,82,100

Sequence (340 aa):
MPASPLPAPRRILTATDAQGTGVILDDTTPFANPKEELKAFVGYVQPDAIGKPDQALKWAEYKPDRISHDDQISLRWVDLPPHNKGFQHYTNTFDYLIMTHGELELELPDGQKRTVKVGDAIIQAANVHSWNNNTDQWARFVGVAVPSEAAKVDGKTLDQPPVNGFHAQFMPASPLPAPRRILTATDAQGTGVILDDTTPFANPKEELKAFVGYVQPDAIGKPDQALKWAEYKPDRISHDDQISLRWVDLPPHNKGFQHYTNTFDYLIMTHGELELELPDGQKRTVKVGDAIIQAANVHSWNNNTDQWARFVGVAVPSEAAKVDGKTLDQPPVNGFHAQF

pLDDT: mean 92.7, std 9.05, range [50.53, 98.94]

Secondary structure (DSSP, 8-state):
-PPP-SPPPEEEEEEE-TTS-EEEEEEE---S-TT-SSEEEEEEEESSSSB-GGGHHHHTT---SS--TTT-EEEEEEEE-TT-BPPPEE-SEEEEEEEEESEEEEE-TTS-EEEEETT-EEEEES-EEEEE--SSS-EEEEEEEEEBPPPEETTEETTSTTT--EE---/-PPP-SPPPEEEEEEE-TTS-EEEEEEE---S-TT-SSEEEEEEEESSSSB-GGGHHHHTT---SS--TTT-EEEEEEEE-TT-BPPPEE-SEEEEEEEEESEEEEE-TTS-EEEEETT-EEEEES-EEEEE--SSS-EEEEEEEEEBPPPEETTEETTSTTT--EE---

Foldseek 3Di:
DAAAPDFFDWDWDWAAEPVRDIDIDIDGDHFDDRPDQKTKDWQFKAQALDDDRNCRVVRRPDDDPFHDQAGMKIKMKIKHAAFDDWDKAWEQWFKWKAWAFDKKWKAAPVGDIDIDHHGDIDTDHRGIIIIGHHHNHMTMIMIMTHHHDFDDDPNHGCCDPPNVGHYDTD/DAAAPDFFDWDWDWAAEPVRDIDIDIDGDHFDDRPDQKTKDWQFKAQALDDDRNCRVVRRPDDDPFHDLAGMKIKMKIKHAAFDDWDKAWEQWFKWKAWAFDKKWKAAPVGDIDIDHHGDIDTDHRGIIIIGHHHNHMTMIMIMTHHHDADDDPRHGCCDPPNVGHYDTD

Organism: NCBI:txid1296121